Protein AF-A0A2S8RDX9-F1 (afdb_monomer)

Organism: NCBI:txid1677857

Nearest PDB structures (foldseek):
  5e63-assembly1_A  TM=2.017E-01  e=2.808E-01  Sordaria macrospora k-hell
  4z20-assembly1_A  TM=2.220E-01  e=3.134E-01  Sordaria macrospora k-hell
  4lox-assembly1_A  TM=2.277E-01  e=9.411E-01  Sordaria macrospora k-hell
  5e67-assembly1_A  TM=2.243E-01  e=2.032E+00  Sordaria macrospora k-hell
  4yis-assembly1_A  TM=1.848E-01  e=7.603E+00  Cryphonectria parasitica

Mean predicted aligned error: 9.2 Å

Secondary structure (DSSP, 8-state):
----PPPHHHHHHHHHHHHHHIIIIISTTB-TTT--B-SSHHHHHHHHTSS-SS---HHHHHHHTSPP---TTHHHHHHHHH----EEEEEEEGGGTTEEEEEEEEEEEEESS-SSS--S-HHHHHHHHHHT--TTSGGGEEEEEE--HHHHHHHHSS-GGGS-HHHHHHHHHHHHHHHSS----SS--PPPPTTSPPHHHHHHHHHHHHHHHHHHHHHHHS-GGGSHHHHHHHHHHHHHHHHHHHHHHHHHHHSPPPPTTS----TTS-----HHHHH---

Solvent-accessible surface area (backbone atoms only — not comparable to full-atom values): 15992 Å² total; per-residue (Å²): 132,84,79,85,76,80,48,76,65,54,52,54,49,51,52,52,53,56,42,37,44,43,33,47,70,66,47,22,13,37,32,75,36,51,67,50,76,47,85,28,47,66,40,27,43,49,57,32,34,71,75,41,89,75,64,62,42,72,67,48,54,49,38,22,36,45,70,70,72,85,57,95,52,42,58,59,52,39,32,71,73,75,46,81,67,70,52,73,40,76,40,64,28,72,96,55,82,50,41,77,41,82,42,66,34,35,63,44,72,42,60,70,69,63,49,86,84,53,55,37,51,74,49,50,40,23,52,26,41,57,71,64,59,54,75,65,37,60,83,35,43,46,79,26,46,26,68,51,50,67,61,44,22,71,75,70,76,46,53,61,84,76,50,52,73,64,46,54,40,53,50,38,45,48,46,22,72,74,68,50,37,47,52,57,76,72,77,41,78,45,78,62,58,92,92,50,70,40,26,65,56,51,51,52,48,59,44,48,50,56,46,47,53,47,30,56,48,13,70,76,78,46,52,27,54,26,40,73,67,35,42,52,50,52,45,53,52,50,55,50,53,51,48,55,51,42,52,50,54,50,50,65,38,45,76,60,76,80,42,97,82,69,52,82,87,54,72,66,69,62,47,49,74,68,58,60,78,79,64,76,65,128

Radius of gyration: 22.58 Å; Cα contacts (8 Å, |Δi|>4): 371; chains: 1; bounding box: 60×39×63 Å

Sequence (282 aa):
MEEKKYTDADLKQAEREIMKDIMVKEEGSFCPFCGENFGSSDGVKQHLCEKEKEAFTDKDLEKMNTPSERSANYAENYKAEHGTNRFTVNVPLEEFDNNQLEIDIGEEIHHLISVGPYAFTLRINRLGNYFGIYINSTDNLISAPSVDPIAFKKKHGMAFSDLSDKSKYDIAAAAIEKSKIQYHKGNHDFEPEKGIPSYEKKLVQDLAEIEYEILAKSRKEGCLGQTPEGREEAKNLIDNKLKELQEKIKSDITDFEPSPDGKQIVERFLAKEDYKYHTGKG

Structure (mmCIF, N/CA/C/O backbone):
data_AF-A0A2S8RDX9-F1
#
_entry.id   AF-A0A2S8RDX9-F1
#
loop_
_atom_site.group_PDB
_atom_site.id
_atom_site.type_symbol
_atom_site.label_atom_id
_atom_site.label_alt_id
_atom_site.label_comp_id
_atom_site.label_asym_id
_atom_site.label_entity_id
_atom_site.label_seq_id
_atom_site.pdbx_PDB_ins_code
_atom_site.Cartn_x
_atom_site.Cartn_y
_atom_site.Cartn_z
_atom_site.occupancy
_atom_site.B_iso_or_equiv
_atom_site.auth_seq_id
_atom_site.auth_comp_id
_atom_site.auth_asym_id
_atom_site.auth_atom_id
_atom_site.pdbx_PDB_model_num
ATOM 1 N N . MET A 1 1 ? -37.965 -12.235 -15.901 1.00 43.31 1 MET A N 1
ATOM 2 C CA . MET A 1 1 ? -36.506 -12.455 -15.867 1.00 43.31 1 MET A CA 1
ATOM 3 C C . MET A 1 1 ? -36.016 -11.845 -14.575 1.00 43.31 1 MET A C 1
ATOM 5 O O . MET A 1 1 ? -36.200 -10.650 -14.406 1.00 43.31 1 MET A O 1
ATOM 9 N N . GLU A 1 2 ? -35.503 -12.649 -13.650 1.00 49.25 2 GLU A N 1
ATOM 10 C CA . GLU A 1 2 ? -34.779 -12.112 -12.494 1.00 49.25 2 GLU A CA 1
ATOM 11 C C . GLU A 1 2 ? -33.471 -11.497 -13.004 1.00 49.25 2 GLU A C 1
ATOM 13 O O . GLU A 1 2 ? -32.721 -12.151 -13.733 1.00 49.25 2 GLU A O 1
ATOM 18 N N . GLU A 1 3 ? -33.227 -10.224 -12.695 1.00 54.91 3 GLU A N 1
ATOM 19 C CA . GLU A 1 3 ? -31.932 -9.593 -12.948 1.00 54.91 3 GLU A CA 1
ATOM 20 C C . GLU A 1 3 ? -30.866 -10.352 -12.153 1.00 54.91 3 GLU A C 1
ATOM 22 O O . GLU A 1 3 ? -30.943 -10.442 -10.925 1.00 54.91 3 GLU A O 1
ATOM 27 N N . LYS A 1 4 ? -29.865 -10.912 -12.843 1.00 58.94 4 LYS A N 1
ATOM 28 C CA . LYS A 1 4 ? -28.664 -11.419 -12.175 1.00 58.94 4 LYS A CA 1
ATOM 29 C C . LYS A 1 4 ? -28.000 -10.243 -11.459 1.00 58.94 4 LYS A C 1
ATOM 31 O O . LYS A 1 4 ? -27.396 -9.392 -12.106 1.00 58.94 4 LYS A O 1
ATOM 36 N N . LYS A 1 5 ? -28.120 -10.193 -10.133 1.00 73.00 5 LYS A N 1
ATOM 37 C CA . LYS A 1 5 ? -27.322 -9.289 -9.303 1.00 73.00 5 LYS A CA 1
ATOM 38 C C . LYS A 1 5 ? -25.888 -9.811 -9.262 1.00 73.00 5 LYS A C 1
ATOM 40 O O . LYS A 1 5 ? -25.680 -10.965 -8.899 1.00 73.00 5 LYS A O 1
ATOM 45 N N . TYR A 1 6 ? -24.931 -8.969 -9.643 1.00 75.38 6 TYR A N 1
ATOM 46 C CA . TYR A 1 6 ? -23.508 -9.239 -9.445 1.00 75.38 6 TYR A CA 1
ATOM 47 C C . TYR A 1 6 ? -23.199 -9.351 -7.948 1.00 75.38 6 TYR A C 1
ATOM 49 O O . TYR A 1 6 ? -23.751 -8.599 -7.140 1.00 75.38 6 TYR A O 1
ATOM 57 N N . THR A 1 7 ? -22.336 -10.295 -7.586 1.00 81.88 7 THR A N 1
ATOM 58 C CA . THR A 1 7 ? -21.786 -10.449 -6.235 1.00 81.88 7 THR A CA 1
ATOM 59 C C . THR A 1 7 ? -20.506 -9.627 -6.073 1.00 81.88 7 THR A C 1
ATOM 61 O O . THR A 1 7 ? -19.861 -9.263 -7.056 1.00 81.88 7 THR A O 1
ATOM 64 N N . ASP A 1 8 ? -20.074 -9.389 -4.834 1.00 73.88 8 ASP A N 1
ATOM 65 C CA . ASP A 1 8 ? -18.774 -8.754 -4.563 1.00 73.88 8 ASP A CA 1
ATOM 66 C C . ASP A 1 8 ? -17.602 -9.545 -5.165 1.00 73.88 8 ASP A C 1
ATOM 68 O O . ASP A 1 8 ? -16.580 -8.969 -5.533 1.00 73.88 8 ASP A O 1
ATOM 72 N N . ALA A 1 9 ? -17.743 -10.870 -5.276 1.00 75.69 9 ALA A N 1
ATOM 73 C CA . ALA A 1 9 ? -16.755 -11.720 -5.930 1.00 75.69 9 ALA A CA 1
ATOM 74 C C . ALA A 1 9 ? -16.694 -11.451 -7.441 1.00 75.69 9 ALA A C 1
ATOM 76 O O . ALA A 1 9 ? -15.597 -11.326 -7.982 1.00 75.69 9 ALA A O 1
ATOM 77 N N . ASP A 1 10 ? -17.850 -11.288 -8.094 1.00 79.62 10 ASP A N 1
ATOM 78 C CA . ASP A 1 10 ? -17.919 -10.952 -9.521 1.00 79.62 10 ASP A CA 1
ATOM 79 C C . ASP A 1 10 ? -17.290 -9.579 -9.799 1.00 79.62 10 ASP A C 1
ATOM 81 O O . ASP A 1 10 ? -16.526 -9.423 -10.750 1.00 79.62 10 ASP A O 1
ATOM 85 N N . LEU A 1 11 ? -17.559 -8.588 -8.940 1.00 79.38 11 LEU A N 1
ATOM 86 C CA . LEU A 1 11 ? -16.981 -7.245 -9.062 1.00 79.38 11 LEU A CA 1
ATOM 87 C C . LEU A 1 11 ? -15.459 -7.259 -8.882 1.00 79.38 11 LEU A C 1
ATOM 89 O O . LEU A 1 11 ? -14.744 -6.685 -9.701 1.00 79.38 11 LEU A O 1
ATOM 93 N N . LYS A 1 12 ? -14.953 -7.972 -7.866 1.00 75.75 12 LYS A N 1
ATOM 94 C CA . LYS A 1 12 ? -13.506 -8.139 -7.644 1.00 75.75 12 LYS A CA 1
ATOM 95 C C . LYS A 1 12 ? -12.822 -8.842 -8.810 1.00 75.75 12 LYS A C 1
ATOM 97 O O . LYS A 1 12 ? -11.685 -8.516 -9.135 1.00 75.75 12 LYS A O 1
ATOM 102 N N . GLN A 1 13 ? -13.479 -9.824 -9.424 1.00 80.75 13 GLN A N 1
ATOM 103 C CA . GLN A 1 13 ? -12.934 -10.492 -10.599 1.00 80.75 13 GLN A CA 1
ATOM 104 C C . GLN A 1 13 ? -12.876 -9.541 -11.800 1.00 80.75 13 GLN A C 1
ATOM 106 O O . GLN A 1 13 ? -11.826 -9.435 -12.431 1.00 80.75 13 GLN A O 1
ATOM 111 N N . ALA A 1 14 ? -13.961 -8.819 -12.084 1.00 82.25 14 ALA A N 1
ATOM 112 C CA . ALA A 1 14 ? -13.999 -7.855 -13.182 1.00 82.25 14 ALA A CA 1
ATOM 113 C C . ALA A 1 14 ? -12.933 -6.759 -13.020 1.00 82.25 14 ALA A C 1
ATOM 115 O O . ALA A 1 14 ? -12.253 -6.402 -13.978 1.00 82.25 14 ALA A O 1
ATOM 116 N N . GLU A 1 15 ? -12.733 -6.266 -11.799 1.00 79.44 15 GLU A N 1
ATOM 117 C CA . GLU A 1 15 ? -11.694 -5.286 -11.479 1.00 79.44 15 GLU A CA 1
ATOM 118 C C . GLU A 1 15 ? -10.280 -5.815 -11.771 1.00 79.44 15 GLU A C 1
ATOM 120 O O . GLU A 1 15 ? -9.480 -5.136 -12.418 1.00 79.44 15 GLU A O 1
ATOM 125 N N . ARG A 1 16 ? -9.984 -7.063 -11.385 1.00 78.56 16 ARG A N 1
ATOM 126 C CA . ARG A 1 16 ? -8.702 -7.715 -11.710 1.00 78.56 16 ARG A CA 1
ATOM 127 C C . ARG A 1 16 ? -8.482 -7.833 -13.214 1.00 78.56 16 ARG A C 1
ATOM 129 O O . ARG A 1 16 ? -7.377 -7.585 -13.695 1.00 78.56 16 ARG A O 1
ATOM 136 N N . GLU A 1 17 ? -9.516 -8.218 -13.955 1.00 83.75 17 GLU A N 1
ATOM 137 C CA . GLU A 1 17 ? -9.452 -8.369 -15.411 1.00 83.75 17 GLU A CA 1
ATOM 138 C C . GLU A 1 17 ? -9.181 -7.027 -16.100 1.00 83.75 17 GLU A C 1
ATOM 140 O O . GLU A 1 17 ? -8.259 -6.941 -16.913 1.00 83.75 17 GLU A O 1
ATOM 145 N N . ILE A 1 18 ? -9.897 -5.967 -15.706 1.00 84.44 18 ILE A N 1
ATOM 146 C CA . ILE A 1 18 ? -9.686 -4.595 -16.202 1.00 84.44 18 ILE A CA 1
ATOM 147 C C . ILE A 1 18 ? -8.236 -4.155 -15.994 1.00 84.44 18 ILE A C 1
ATOM 149 O O . ILE A 1 18 ? -7.646 -3.478 -16.833 1.00 84.44 18 ILE A O 1
ATOM 153 N N . MET A 1 19 ? -7.627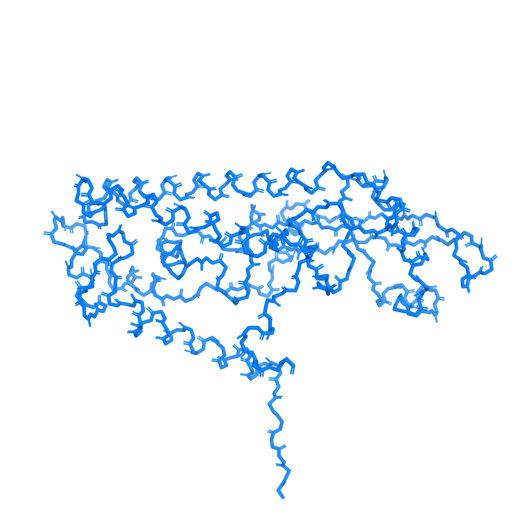 -4.566 -14.893 1.00 82.75 19 MET A N 1
ATOM 154 C CA . MET A 1 19 ? -6.304 -4.083 -14.520 1.00 82.75 19 MET A CA 1
ATOM 155 C C . MET A 1 19 ? -5.166 -4.819 -15.129 1.00 82.75 19 MET A C 1
ATOM 157 O O . MET A 1 19 ? -4.159 -4.212 -15.483 1.00 82.75 19 MET A O 1
ATOM 161 N N . LYS A 1 20 ? -5.342 -6.121 -15.285 1.00 83.94 20 LYS A N 1
ATOM 162 C CA . LYS A 1 20 ? -4.469 -6.884 -16.150 1.00 83.94 20 LYS A CA 1
ATOM 163 C C . LYS A 1 20 ? -4.493 -6.291 -17.559 1.00 83.94 20 LYS A C 1
ATOM 165 O O . LYS A 1 20 ? -3.436 -6.118 -18.159 1.00 83.94 20 LYS A O 1
ATOM 170 N N . ASP A 1 21 ? -5.672 -5.909 -18.043 1.00 87.06 21 ASP A N 1
ATOM 171 C CA . ASP A 1 21 ? -5.817 -5.233 -19.327 1.00 87.06 21 ASP A CA 1
ATOM 172 C C . ASP A 1 21 ? -5.088 -3.883 -19.363 1.00 87.06 21 ASP A C 1
ATOM 174 O O . ASP A 1 21 ? -4.329 -3.656 -20.300 1.00 87.06 21 ASP A O 1
ATOM 178 N N . ILE A 1 22 ? -5.226 -3.024 -18.349 1.00 86.12 22 ILE A N 1
ATOM 179 C CA . ILE A 1 22 ? -4.497 -1.744 -18.268 1.00 86.12 22 ILE A CA 1
ATOM 180 C C . ILE A 1 22 ? -2.976 -1.967 -18.226 1.00 86.12 22 ILE A C 1
ATOM 182 O O . ILE A 1 22 ? -2.244 -1.358 -19.006 1.00 86.12 22 ILE A O 1
ATOM 186 N N . MET A 1 23 ? -2.490 -2.872 -17.370 1.00 86.56 23 MET A N 1
ATOM 187 C CA . MET A 1 23 ? -1.057 -3.165 -17.229 1.00 86.56 23 MET A CA 1
ATOM 188 C C . MET A 1 23 ? -0.427 -3.667 -18.532 1.00 86.56 23 MET A C 1
ATOM 190 O O . MET A 1 23 ? 0.724 -3.348 -18.827 1.00 86.56 23 MET A O 1
ATOM 194 N N . VAL A 1 24 ? -1.165 -4.460 -19.312 1.00 86.25 24 VAL A N 1
ATOM 195 C CA . VAL A 1 24 ? -0.665 -5.058 -20.557 1.00 86.25 24 VAL A CA 1
ATOM 196 C C . VAL A 1 24 ? -0.873 -4.137 -21.760 1.00 86.25 24 VAL A C 1
ATOM 198 O O . VAL A 1 24 ? 0.047 -3.973 -22.559 1.00 86.25 24 VAL A O 1
ATOM 201 N N . LYS A 1 25 ? -2.067 -3.559 -21.922 1.00 84.06 25 LYS A N 1
ATOM 202 C CA . LYS A 1 25 ? -2.454 -2.816 -23.132 1.00 84.06 25 LYS A CA 1
ATOM 203 C C . LYS A 1 25 ? -2.022 -1.357 -23.088 1.00 84.06 25 LYS A C 1
ATOM 205 O O . LYS A 1 25 ? -1.528 -0.861 -24.093 1.00 84.06 25 LYS A O 1
ATOM 210 N N . GLU A 1 26 ? -2.190 -0.699 -21.944 1.00 83.75 26 GLU A N 1
ATOM 211 C CA . GLU A 1 26 ? -1.925 0.738 -21.807 1.00 83.75 26 GLU A CA 1
ATOM 212 C C . GLU A 1 26 ? -0.502 0.982 -21.298 1.00 83.75 26 GLU A C 1
ATOM 214 O O . GLU A 1 26 ? 0.278 1.701 -21.914 1.00 83.75 26 GLU A O 1
ATOM 219 N N . GLU A 1 27 ? -0.118 0.327 -20.203 1.00 87.94 27 GLU A N 1
ATOM 220 C CA . GLU A 1 27 ? 1.208 0.511 -19.602 1.00 87.94 27 GLU A CA 1
ATOM 221 C C . GLU A 1 27 ? 2.281 -0.350 -20.261 1.00 87.94 27 GLU A C 1
ATOM 223 O O . GLU A 1 27 ? 3.461 0.010 -20.283 1.00 87.94 27 GLU A O 1
ATOM 228 N N . GLY A 1 28 ? 1.887 -1.490 -20.827 1.00 89.19 28 GLY A N 1
ATOM 229 C CA . GLY A 1 28 ? 2.805 -2.483 -21.364 1.00 89.19 28 GLY A CA 1
ATOM 230 C C . GLY A 1 28 ? 3.672 -1.965 -22.508 1.00 89.19 28 GLY A C 1
ATOM 231 O O . GLY A 1 28 ? 4.730 -2.541 -22.739 1.00 89.19 28 GLY A O 1
ATOM 232 N N . SER A 1 29 ? 3.276 -0.888 -23.193 1.00 91.88 29 SER A N 1
ATOM 233 C CA . SER A 1 29 ? 4.073 -0.238 -24.239 1.00 91.88 29 SER A CA 1
ATOM 234 C C . SER A 1 29 ? 5.134 0.727 -23.711 1.00 91.88 29 SER A C 1
ATOM 236 O O . SER A 1 29 ? 6.014 1.126 -24.470 1.00 91.88 29 SER A O 1
ATOM 238 N N . PHE A 1 30 ? 5.081 1.109 -22.435 1.00 93.25 30 PHE A N 1
ATOM 239 C CA . PHE A 1 30 ? 6.032 2.035 -21.829 1.00 93.25 30 PHE A CA 1
ATOM 240 C C . PHE A 1 30 ? 7.097 1.280 -21.039 1.00 93.25 30 PHE A C 1
ATOM 242 O O . PHE A 1 30 ? 6.788 0.390 -20.240 1.00 93.25 30 PHE A O 1
ATOM 249 N N . CYS A 1 31 ? 8.362 1.655 -21.221 1.00 93.62 31 CYS A N 1
ATOM 250 C CA . CYS A 1 31 ? 9.444 1.154 -20.384 1.00 93.62 31 CYS A CA 1
ATOM 251 C C . CYS A 1 31 ? 9.332 1.776 -18.984 1.00 93.62 31 CYS A C 1
ATOM 253 O O . CYS A 1 31 ? 9.372 3.003 -18.864 1.00 93.62 31 CYS A O 1
ATOM 255 N N . PRO A 1 32 ? 9.233 0.981 -17.906 1.00 92.00 32 PRO A N 1
ATOM 256 C CA . PRO A 1 32 ? 9.059 1.539 -16.570 1.00 92.00 32 PRO A CA 1
ATOM 257 C C . PRO A 1 32 ? 10.336 2.169 -15.996 1.00 92.00 32 PRO A C 1
ATOM 259 O O . PRO A 1 32 ? 10.272 2.850 -14.982 1.00 92.00 32 PRO A O 1
ATOM 262 N N . PHE A 1 33 ? 11.491 1.982 -16.639 1.00 94.56 33 PHE A N 1
ATOM 263 C CA . PHE A 1 33 ? 12.758 2.571 -16.202 1.00 94.56 33 PHE A CA 1
ATOM 264 C C . PHE A 1 33 ? 13.000 3.960 -16.797 1.00 94.56 33 PHE A C 1
ATOM 266 O O . PHE A 1 33 ? 13.429 4.865 -16.085 1.00 94.56 33 PHE A O 1
ATOM 273 N N . CYS A 1 34 ? 12.753 4.141 -18.098 1.00 93.81 34 CYS A N 1
ATOM 274 C CA . CYS A 1 34 ? 13.019 5.402 -18.803 1.00 93.81 34 CYS A CA 1
ATOM 275 C C . CYS A 1 34 ? 11.754 6.166 -19.220 1.00 93.81 34 CYS A C 1
ATOM 277 O O . CYS A 1 34 ? 11.838 7.345 -19.564 1.00 93.81 34 CYS A O 1
ATOM 279 N N . GLY A 1 35 ? 10.582 5.528 -19.164 1.00 92.38 35 GLY A N 1
ATOM 280 C CA . GLY A 1 35 ? 9.293 6.119 -19.524 1.00 92.38 35 GLY A CA 1
ATOM 281 C C . GLY A 1 35 ? 9.041 6.238 -21.028 1.00 92.38 35 GLY A C 1
ATOM 282 O O . GLY A 1 35 ? 8.001 6.767 -21.416 1.00 92.38 35 GLY A O 1
ATOM 283 N N . GLU A 1 36 ? 9.961 5.774 -21.877 1.00 93.88 36 GLU A N 1
ATOM 284 C CA . GLU A 1 36 ? 9.794 5.803 -23.332 1.00 93.88 36 GLU A CA 1
ATOM 285 C C . GLU A 1 36 ? 8.743 4.793 -23.807 1.00 93.88 36 GLU A C 1
ATOM 287 O O . GLU A 1 36 ? 8.562 3.729 -23.210 1.00 93.88 36 GLU A O 1
ATOM 292 N N . ASN A 1 37 ? 8.051 5.142 -24.893 1.00 94.56 37 ASN A N 1
ATOM 293 C CA . ASN A 1 37 ? 7.030 4.310 -25.519 1.00 94.56 37 ASN A CA 1
ATOM 294 C C . ASN A 1 37 ? 7.633 3.493 -26.671 1.00 94.56 37 ASN A C 1
ATOM 296 O O . ASN A 1 37 ? 8.111 4.061 -27.652 1.00 94.56 37 ASN A O 1
ATOM 300 N N . PHE A 1 38 ? 7.532 2.171 -26.576 1.00 93.81 38 PHE A N 1
ATOM 301 C CA . PHE A 1 38 ? 7.997 1.204 -27.572 1.00 93.81 38 PHE A CA 1
ATOM 302 C C . PHE A 1 38 ? 6.843 0.539 -28.341 1.00 93.81 38 PHE A C 1
ATOM 304 O O . PHE A 1 38 ? 7.040 -0.442 -29.058 1.00 93.81 38 PHE A O 1
ATOM 311 N N . GLY A 1 39 ? 5.617 1.044 -28.181 1.00 92.31 39 GLY A N 1
ATOM 312 C CA . GLY A 1 39 ? 4.417 0.631 -28.913 1.00 92.31 39 GLY A CA 1
ATOM 313 C C . GLY A 1 39 ? 3.834 -0.727 -28.515 1.00 92.31 39 GLY A C 1
ATOM 314 O O . GLY A 1 39 ? 2.708 -1.031 -28.895 1.00 92.31 39 GLY A O 1
ATOM 315 N N . SER A 1 40 ? 4.566 -1.550 -27.758 1.00 92.69 40 SER A N 1
ATOM 316 C CA . SER A 1 40 ? 4.115 -2.862 -27.280 1.00 92.69 40 SER A CA 1
ATOM 317 C C . SER A 1 40 ? 4.997 -3.391 -26.146 1.00 92.69 40 SER A C 1
ATOM 319 O O . SER A 1 40 ? 6.133 -2.945 -25.975 1.00 92.69 40 SER A O 1
ATOM 321 N N . SER A 1 41 ? 4.507 -4.399 -25.418 1.00 91.94 41 SER A N 1
ATOM 322 C CA . SER A 1 41 ? 5.303 -5.129 -24.420 1.00 91.94 41 SER A CA 1
ATOM 323 C C . SER A 1 41 ? 6.516 -5.840 -25.016 1.00 91.94 41 SER A C 1
ATOM 325 O O . SER A 1 41 ? 7.572 -5.858 -24.388 1.00 91.94 41 SER A O 1
ATOM 327 N N . ASP A 1 42 ? 6.409 -6.346 -26.247 1.00 91.44 42 ASP A N 1
ATOM 328 C CA . ASP A 1 42 ? 7.546 -6.933 -26.962 1.00 91.44 42 ASP A CA 1
ATOM 329 C C . ASP A 1 42 ? 8.604 -5.880 -27.304 1.00 91.44 42 ASP A C 1
ATOM 331 O O . ASP A 1 42 ? 9.797 -6.143 -27.167 1.00 91.44 42 ASP A O 1
ATOM 335 N N . GLY A 1 43 ? 8.182 -4.671 -27.686 1.00 93.31 43 GLY A N 1
ATOM 336 C CA . GLY A 1 43 ? 9.084 -3.539 -27.895 1.00 93.31 43 GLY A CA 1
ATOM 337 C C . GLY A 1 43 ? 9.833 -3.157 -26.616 1.00 93.31 43 GLY A C 1
ATOM 338 O O . GLY A 1 43 ? 11.050 -2.984 -26.642 1.00 93.31 43 GLY A O 1
ATOM 339 N N . VAL A 1 44 ? 9.136 -3.115 -25.473 1.00 93.69 44 VAL A N 1
ATOM 340 C CA . VAL A 1 44 ? 9.768 -2.887 -24.161 1.00 93.69 44 VAL A CA 1
ATOM 341 C C . VAL A 1 44 ? 10.754 -4.008 -23.821 1.00 93.69 44 VAL A C 1
ATOM 343 O O . VAL A 1 44 ? 11.872 -3.731 -23.395 1.00 93.69 44 VAL A O 1
ATOM 346 N N . LYS A 1 45 ? 10.388 -5.275 -24.039 1.00 92.38 45 LYS A N 1
ATOM 347 C CA . LYS A 1 45 ? 11.288 -6.417 -23.819 1.00 92.38 45 LYS A CA 1
ATOM 348 C C . LYS A 1 45 ? 12.547 -6.321 -24.677 1.00 92.38 45 LYS A C 1
ATOM 350 O O . LYS A 1 45 ? 13.642 -6.535 -24.165 1.00 92.38 45 LYS A O 1
ATOM 355 N N . GLN A 1 46 ? 12.400 -6.015 -25.967 1.00 91.69 46 GLN A N 1
ATOM 356 C CA . GLN A 1 46 ? 13.534 -5.828 -26.874 1.00 91.69 46 GLN A CA 1
ATOM 357 C C . GLN A 1 46 ? 14.451 -4.728 -26.352 1.00 91.69 46 GLN A C 1
ATOM 359 O O . GLN A 1 46 ? 15.638 -4.985 -26.174 1.00 91.69 46 GLN A O 1
ATOM 364 N N . HIS A 1 47 ? 13.881 -3.574 -25.999 1.00 93.06 47 HIS A N 1
ATOM 365 C CA . HIS A 1 47 ? 14.612 -2.449 -25.430 1.00 93.06 47 HIS A CA 1
ATOM 366 C C . HIS A 1 47 ? 15.423 -2.825 -24.181 1.00 93.06 47 HIS A C 1
ATOM 368 O O . HIS A 1 47 ? 16.604 -2.485 -24.076 1.00 93.06 47 HIS A O 1
ATOM 374 N N . LEU A 1 48 ? 14.822 -3.567 -23.246 1.00 91.75 48 LEU A N 1
ATOM 375 C CA . LEU A 1 48 ? 15.482 -4.007 -22.011 1.00 91.75 48 LEU A CA 1
ATOM 376 C C . LEU A 1 48 ? 16.578 -5.063 -22.247 1.00 91.75 48 LEU A C 1
ATOM 378 O O . LEU A 1 48 ? 17.435 -5.241 -21.383 1.00 91.75 48 LEU A O 1
ATOM 382 N N . CYS A 1 49 ? 16.582 -5.729 -23.404 1.00 88.44 49 CYS A N 1
ATOM 383 C CA . CYS A 1 49 ? 17.594 -6.706 -23.824 1.00 88.44 49 CYS A CA 1
ATOM 384 C C . CYS A 1 49 ? 18.697 -6.121 -24.728 1.00 88.44 49 CYS A C 1
ATOM 386 O O . CYS A 1 49 ? 19.607 -6.852 -25.109 1.00 88.44 49 CYS A O 1
ATOM 388 N N . GLU A 1 50 ? 18.634 -4.842 -25.112 1.00 77.19 50 GLU A N 1
ATOM 389 C CA . GLU A 1 50 ? 19.515 -4.270 -26.148 1.00 77.19 50 GLU A CA 1
ATOM 390 C C . GLU A 1 50 ? 21.010 -4.298 -25.801 1.00 77.19 50 GLU A C 1
ATOM 392 O O . GLU A 1 50 ? 21.839 -4.395 -26.707 1.00 77.19 50 GLU A O 1
ATOM 397 N N . LYS A 1 51 ? 21.369 -4.169 -24.517 1.00 76.19 51 LYS A N 1
ATOM 398 C CA . LYS A 1 51 ? 22.761 -3.929 -24.104 1.00 76.19 51 LYS A CA 1
ATOM 399 C C . LYS A 1 51 ? 23.483 -5.132 -23.508 1.00 76.19 51 LYS A C 1
ATOM 401 O O . LYS A 1 51 ? 24.706 -5.137 -23.550 1.00 76.19 51 LYS A O 1
ATOM 406 N N . GLU A 1 52 ? 22.781 -6.148 -23.005 1.00 66.06 52 GLU A N 1
ATOM 407 C CA . GLU A 1 52 ? 23.416 -7.267 -22.296 1.00 66.06 52 GLU A CA 1
ATOM 408 C C . GLU A 1 52 ? 22.786 -8.633 -22.594 1.00 66.06 52 GLU A C 1
ATOM 410 O O . GLU A 1 52 ? 21.612 -8.750 -22.941 1.00 66.06 52 GLU A O 1
ATOM 415 N N . LYS A 1 53 ? 23.595 -9.692 -22.438 1.00 55.91 53 LYS A N 1
ATOM 416 C CA . LYS A 1 53 ? 23.195 -11.094 -22.688 1.00 55.91 53 LYS A CA 1
ATOM 417 C C . LYS A 1 53 ? 22.364 -11.723 -21.565 1.00 55.91 53 LYS A C 1
ATOM 419 O O . LYS A 1 53 ? 21.801 -12.798 -21.782 1.00 55.91 53 LYS A O 1
ATOM 424 N N . GLU A 1 54 ? 22.283 -11.102 -20.386 1.00 60.34 54 GLU A N 1
ATOM 425 C CA . GLU A 1 54 ? 21.310 -11.504 -19.366 1.00 60.34 54 GLU A CA 1
ATOM 426 C C . GLU A 1 54 ? 19.910 -11.080 -19.812 1.00 60.34 54 GLU A C 1
ATOM 428 O O . GLU A 1 54 ? 19.463 -9.944 -19.620 1.00 60.34 54 GLU A O 1
ATOM 433 N N . ALA A 1 55 ? 19.244 -12.025 -20.474 1.00 65.56 55 ALA A N 1
ATOM 434 C CA . ALA A 1 55 ? 17.963 -11.812 -21.113 1.00 65.56 55 ALA A CA 1
ATOM 435 C C . ALA A 1 55 ? 16.913 -11.401 -20.079 1.00 65.56 55 ALA A C 1
ATOM 437 O O . ALA A 1 55 ? 16.569 -12.178 -19.191 1.00 65.56 55 ALA A O 1
ATOM 438 N N . PHE A 1 56 ? 16.358 -10.202 -20.246 1.00 83.50 56 PHE A N 1
ATOM 439 C CA . PHE A 1 56 ? 15.037 -9.905 -19.716 1.00 83.50 56 PHE A CA 1
ATOM 440 C C . PHE A 1 56 ? 14.061 -10.900 -20.362 1.00 83.50 56 PHE A C 1
ATOM 442 O O . PHE A 1 56 ? 13.890 -10.931 -21.587 1.00 83.50 56 PHE A O 1
ATOM 449 N N . THR A 1 57 ? 13.504 -11.802 -19.559 1.00 88.31 57 THR A N 1
ATOM 450 C CA . THR A 1 57 ? 12.744 -12.950 -20.067 1.00 88.31 57 THR A CA 1
ATOM 451 C C . THR A 1 57 ? 11.263 -12.625 -20.235 1.00 88.31 57 THR A C 1
ATOM 453 O O . THR A 1 57 ? 10.753 -11.648 -19.690 1.00 88.31 57 THR A O 1
ATOM 456 N N . ASP A 1 58 ? 10.527 -13.489 -20.940 1.00 90.00 58 ASP A N 1
ATOM 457 C CA . ASP A 1 58 ? 9.057 -13.413 -20.967 1.00 90.00 58 ASP A CA 1
ATOM 458 C C . ASP A 1 58 ? 8.453 -13.524 -19.565 1.00 90.00 58 ASP A C 1
ATOM 460 O O . ASP A 1 58 ? 7.460 -12.873 -19.265 1.00 90.00 58 ASP A O 1
ATOM 464 N N . LYS A 1 59 ? 9.100 -14.286 -18.677 1.00 91.38 59 LYS A N 1
ATOM 465 C CA . LYS A 1 59 ? 8.691 -14.402 -17.277 1.00 91.38 59 LYS A CA 1
ATOM 466 C C . LYS A 1 59 ? 8.880 -13.088 -16.518 1.00 91.38 59 LYS A C 1
ATOM 468 O O . LYS A 1 59 ? 8.073 -12.768 -15.651 1.00 91.38 59 LYS A O 1
ATOM 473 N N . ASP A 1 60 ? 9.931 -12.334 -16.821 1.00 91.38 60 ASP A N 1
ATOM 474 C CA . ASP A 1 60 ? 10.165 -11.024 -16.208 1.00 91.38 60 ASP A CA 1
ATOM 475 C C . ASP A 1 60 ? 9.152 -9.993 -16.709 1.00 91.38 60 ASP A C 1
ATOM 477 O O . ASP A 1 60 ? 8.597 -9.242 -15.908 1.00 91.38 60 ASP A O 1
ATOM 481 N N . LEU A 1 61 ? 8.837 -10.026 -18.008 1.00 91.12 61 LEU A N 1
ATOM 482 C CA . LEU A 1 61 ? 7.780 -9.215 -18.613 1.00 91.12 61 LEU A CA 1
ATOM 483 C C . LEU A 1 61 ? 6.401 -9.534 -18.019 1.00 91.12 61 LEU A C 1
ATOM 485 O O . LEU A 1 61 ? 5.642 -8.623 -17.692 1.00 91.12 61 LEU A O 1
ATOM 489 N N . GLU A 1 62 ? 6.086 -10.820 -17.855 1.00 91.25 62 GLU A N 1
ATOM 490 C CA . GLU A 1 62 ? 4.833 -11.285 -17.259 1.00 91.25 62 GLU A CA 1
ATOM 491 C C . GLU A 1 62 ? 4.710 -10.836 -15.801 1.00 91.25 62 GLU A C 1
ATOM 493 O O . GLU A 1 62 ? 3.689 -10.255 -15.434 1.00 91.25 62 GLU A O 1
ATOM 498 N N . LYS A 1 63 ? 5.754 -11.036 -14.983 1.00 89.62 63 LYS A N 1
ATOM 499 C CA . LYS A 1 63 ? 5.787 -10.538 -13.597 1.00 89.62 63 LYS A CA 1
ATOM 500 C C . LYS A 1 63 ? 5.538 -9.040 -13.553 1.00 89.62 63 LYS A C 1
ATOM 502 O O . LYS A 1 63 ? 4.667 -8.589 -12.821 1.00 89.62 63 LYS A O 1
ATOM 507 N N . MET A 1 64 ? 6.284 -8.288 -14.357 1.00 89.19 64 MET A N 1
ATOM 508 C CA . MET A 1 64 ? 6.195 -6.838 -14.417 1.00 89.19 64 MET A CA 1
ATOM 509 C C . MET A 1 64 ? 4.763 -6.388 -14.731 1.00 89.19 64 MET A C 1
ATOM 511 O O . MET A 1 64 ? 4.237 -5.535 -14.032 1.00 89.19 64 MET A O 1
ATOM 515 N N . ASN A 1 65 ? 4.096 -6.999 -15.711 1.00 88.62 65 ASN A N 1
ATOM 516 C CA . ASN A 1 65 ? 2.753 -6.600 -16.147 1.00 88.62 65 ASN A CA 1
ATOM 517 C C . ASN A 1 65 ? 1.600 -7.297 -15.389 1.00 88.62 65 ASN A C 1
ATOM 519 O O . ASN A 1 65 ? 0.442 -7.171 -15.790 1.00 88.62 65 ASN A O 1
ATOM 523 N N . THR A 1 66 ? 1.880 -8.044 -14.319 1.00 85.81 66 THR A N 1
ATOM 524 C CA . THR A 1 66 ? 0.841 -8.674 -13.491 1.00 85.81 66 THR A CA 1
ATOM 525 C C . THR A 1 66 ? 0.444 -7.731 -12.357 1.00 85.81 66 THR A C 1
ATOM 527 O O . THR A 1 66 ? 1.315 -7.370 -11.577 1.00 85.81 66 THR A O 1
ATOM 530 N N . PRO A 1 67 ? -0.834 -7.343 -12.201 1.00 79.50 67 PRO A N 1
ATOM 531 C CA . PRO A 1 67 ? -1.256 -6.527 -11.065 1.00 79.50 67 PRO A CA 1
ATOM 532 C C . PRO A 1 67 ? -0.931 -7.203 -9.726 1.00 79.50 67 PRO A C 1
ATOM 534 O O . PRO A 1 67 ? -1.177 -8.399 -9.555 1.00 79.50 67 PRO A O 1
ATOM 537 N N . SER A 1 68 ? -0.407 -6.446 -8.760 1.00 78.00 68 SER A N 1
ATOM 538 C CA . SER A 1 68 ? -0.201 -6.971 -7.406 1.00 78.00 68 SER A CA 1
ATOM 539 C C . SER A 1 68 ? -1.546 -7.251 -6.726 1.00 78.00 68 SER A C 1
ATOM 541 O O . SER A 1 68 ? -2.440 -6.410 -6.749 1.00 78.00 68 SER A O 1
ATOM 543 N N . GLU A 1 69 ? -1.689 -8.407 -6.070 1.00 76.38 69 GLU A N 1
ATOM 544 C CA . GLU A 1 69 ? -2.937 -8.786 -5.397 1.00 76.38 69 GLU A CA 1
ATOM 545 C C . GLU A 1 69 ? -2.798 -8.856 -3.874 1.00 76.38 69 GLU A C 1
ATOM 547 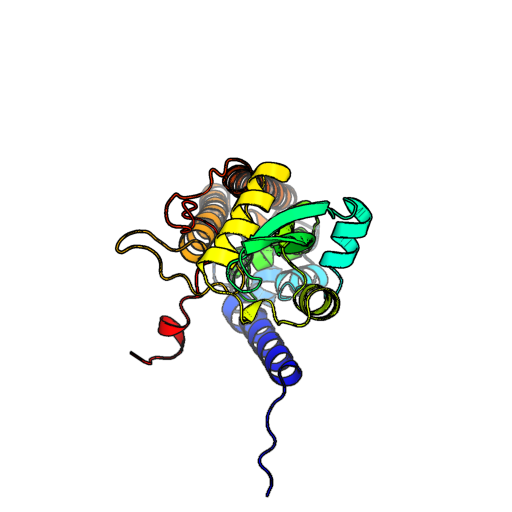O O . GLU A 1 69 ? -1.838 -9.419 -3.333 1.00 76.38 69 GLU A O 1
ATOM 552 N N . ARG A 1 70 ? -3.802 -8.324 -3.164 1.00 76.19 70 ARG A N 1
ATOM 553 C CA . ARG A 1 70 ? -3.936 -8.537 -1.722 1.00 76.19 70 ARG A CA 1
ATOM 554 C C . ARG A 1 70 ? -4.211 -10.018 -1.468 1.00 76.19 70 ARG A C 1
ATOM 556 O O . ARG A 1 70 ? -5.202 -10.560 -1.958 1.00 76.19 70 ARG A O 1
ATOM 563 N N . SER A 1 71 ? -3.350 -10.668 -0.692 1.00 78.69 71 SER A N 1
ATOM 564 C CA . SER A 1 71 ? -3.577 -12.051 -0.263 1.00 78.69 71 SER A CA 1
ATOM 565 C C . SER A 1 71 ? -4.800 -12.112 0.651 1.00 78.69 71 SER A C 1
ATOM 567 O O . SER A 1 71 ? -5.008 -11.194 1.431 1.00 78.69 71 SER A O 1
ATOM 569 N N . ALA A 1 72 ? -5.590 -13.187 0.617 1.00 80.62 72 ALA A N 1
ATOM 570 C CA . ALA A 1 72 ? -6.645 -13.397 1.617 1.00 80.62 72 ALA A CA 1
ATOM 571 C C . ALA A 1 72 ? -6.069 -13.665 3.024 1.00 80.62 72 ALA A C 1
ATOM 573 O O . ALA A 1 72 ? -6.715 -13.366 4.023 1.00 80.62 72 ALA A O 1
ATOM 574 N N . ASN A 1 73 ? -4.823 -14.149 3.095 1.00 86.31 73 ASN A N 1
ATOM 575 C CA . ASN A 1 73 ? -4.187 -14.617 4.329 1.00 86.31 73 ASN A CA 1
ATOM 576 C C . ASN A 1 73 ? -3.136 -13.633 4.868 1.00 86.31 73 ASN A C 1
ATOM 578 O O . ASN A 1 73 ? -2.371 -13.984 5.759 1.00 86.31 73 ASN A O 1
ATOM 582 N N . TYR A 1 74 ? -3.050 -12.405 4.336 1.00 85.25 74 TYR A N 1
ATOM 583 C CA . TYR A 1 74 ? -2.047 -11.417 4.774 1.00 85.25 74 TYR A CA 1
ATOM 584 C C . TYR A 1 74 ? -2.095 -11.180 6.295 1.00 85.25 74 TYR A C 1
ATOM 586 O O . TYR A 1 74 ? -1.055 -11.144 6.944 1.00 85.25 74 TYR A O 1
ATOM 594 N N . ALA A 1 75 ? -3.300 -11.088 6.870 1.00 85.25 75 ALA A N 1
ATOM 595 C CA . ALA A 1 75 ? -3.491 -10.869 8.299 1.00 85.25 75 ALA A CA 1
ATOM 596 C C . ALA A 1 75 ? -3.079 -12.091 9.133 1.00 85.25 75 ALA A C 1
ATOM 598 O O . ALA A 1 75 ? -2.522 -11.931 10.215 1.00 85.25 75 ALA A O 1
ATOM 599 N N . GLU A 1 76 ? -3.335 -13.307 8.643 1.00 88.94 76 GLU A N 1
ATOM 600 C CA . GLU A 1 76 ? -2.903 -14.545 9.304 1.00 88.94 76 GLU A CA 1
ATOM 601 C C . GLU A 1 76 ? -1.380 -14.670 9.287 1.00 88.94 76 GLU A C 1
ATOM 603 O O . GLU A 1 76 ? -0.778 -14.950 10.320 1.00 88.94 76 GLU A O 1
ATOM 608 N N . ASN A 1 77 ? -0.756 -14.392 8.139 1.00 89.69 77 ASN A N 1
ATOM 609 C CA . ASN A 1 77 ? 0.696 -14.410 7.984 1.00 89.69 77 ASN A CA 1
ATOM 610 C C . ASN A 1 77 ? 1.365 -13.383 8.903 1.00 89.69 77 ASN A C 1
ATOM 612 O O . ASN A 1 77 ? 2.301 -13.725 9.619 1.00 89.69 77 ASN A O 1
ATOM 616 N N . TYR A 1 78 ? 0.840 -12.154 8.945 1.00 89.62 78 TYR A N 1
ATOM 617 C CA . TYR A 1 78 ? 1.323 -11.116 9.854 1.00 89.62 78 TYR A CA 1
ATOM 618 C C . TYR A 1 78 ? 1.255 -11.566 11.316 1.00 89.62 78 TYR A C 1
ATOM 620 O O . TYR A 1 78 ? 2.230 -11.442 12.053 1.00 89.62 78 TYR A O 1
ATOM 628 N N . LYS A 1 79 ? 0.125 -12.150 11.731 1.00 90.38 79 LYS A N 1
ATOM 629 C CA . LYS A 1 79 ? -0.067 -12.651 13.101 1.00 90.38 79 LYS A CA 1
ATOM 630 C C . LYS A 1 79 ? 0.827 -13.841 13.433 1.00 90.38 79 LYS A C 1
ATOM 632 O O . LYS A 1 79 ? 1.235 -13.994 14.581 1.00 90.38 79 LYS A O 1
ATOM 637 N N . ALA A 1 80 ? 1.131 -14.692 12.457 1.00 91.50 80 ALA A N 1
ATOM 638 C CA . ALA A 1 80 ? 2.059 -15.802 12.642 1.00 91.50 80 ALA A CA 1
ATOM 639 C C . ALA A 1 80 ? 3.499 -15.314 12.879 1.00 91.50 80 ALA A C 1
ATOM 641 O O . ALA A 1 80 ? 4.230 -15.937 13.645 1.00 91.50 80 ALA A O 1
ATOM 642 N N . GLU A 1 81 ? 3.887 -14.203 12.251 1.00 92.25 81 GLU A N 1
ATOM 643 C CA . GLU A 1 81 ? 5.228 -13.621 12.358 1.00 92.25 81 GLU A CA 1
ATOM 644 C C . GLU A 1 81 ? 5.396 -12.723 13.593 1.00 92.25 81 GLU A C 1
ATOM 646 O O . GLU A 1 81 ? 6.375 -12.855 14.326 1.00 92.25 81 GLU A O 1
ATOM 651 N N . HIS A 1 82 ? 4.427 -11.844 13.860 1.00 87.44 82 HIS A N 1
ATOM 652 C CA . HIS A 1 82 ? 4.511 -10.827 14.917 1.00 87.44 82 HIS A CA 1
ATOM 653 C C . HIS A 1 82 ? 3.719 -11.165 16.186 1.00 87.44 82 HIS A C 1
ATOM 655 O O . HIS A 1 82 ? 3.811 -10.450 17.184 1.00 87.44 82 HIS A O 1
ATOM 661 N N . GLY A 1 83 ? 2.954 -12.257 16.178 1.00 87.75 83 GLY A N 1
ATOM 662 C CA . GLY A 1 83 ? 2.031 -12.605 17.253 1.00 87.75 83 GLY A CA 1
ATOM 663 C C . GLY A 1 83 ? 0.693 -11.873 17.141 1.00 87.75 83 GLY A C 1
ATOM 664 O O . GLY A 1 83 ? 0.371 -11.249 16.134 1.00 87.75 83 GLY A O 1
ATOM 665 N N . THR A 1 84 ? -0.129 -11.995 18.182 1.00 84.62 84 THR A N 1
ATOM 666 C CA . THR A 1 84 ? -1.455 -11.368 18.241 1.00 84.62 84 THR A CA 1
ATOM 667 C C . THR A 1 84 ? -1.534 -10.428 19.428 1.00 84.62 84 THR A C 1
ATOM 669 O O . THR A 1 84 ? -1.340 -10.860 20.567 1.00 84.62 84 THR A O 1
ATOM 672 N N . ASN A 1 85 ? -1.900 -9.171 19.183 1.00 80.50 85 ASN A N 1
ATOM 673 C CA . ASN A 1 85 ? -2.159 -8.213 20.249 1.00 80.50 85 ASN A CA 1
ATOM 674 C C . ASN A 1 85 ? -3.625 -8.288 20.686 1.00 80.50 85 ASN A C 1
ATOM 676 O O . ASN A 1 85 ? -4.545 -8.017 19.914 1.00 80.50 85 ASN A O 1
ATOM 680 N N . ARG A 1 86 ? -3.847 -8.687 21.942 1.00 88.88 86 ARG A N 1
ATOM 681 C CA . ARG A 1 86 ? -5.163 -8.696 22.592 1.00 88.88 86 ARG A CA 1
ATOM 682 C C . ARG A 1 86 ? -5.042 -8.213 24.022 1.00 88.88 86 ARG A C 1
ATOM 684 O O . ARG A 1 86 ? -4.176 -8.673 24.764 1.00 88.88 86 ARG A O 1
ATOM 691 N N . PHE A 1 87 ? -5.934 -7.324 24.422 1.00 92.75 87 PHE A N 1
ATOM 692 C CA . PHE A 1 87 ? -6.006 -6.822 25.788 1.00 92.75 87 PHE A CA 1
ATOM 693 C C . PHE A 1 87 ? -7.415 -6.330 26.098 1.00 92.75 87 PHE A C 1
ATOM 695 O O . PHE A 1 87 ? -8.226 -6.146 25.203 1.00 92.75 87 PHE A O 1
ATOM 702 N N . THR A 1 88 ? -7.713 -6.095 27.372 1.00 95.00 88 THR A N 1
ATOM 703 C CA . THR A 1 88 ? -8.993 -5.513 27.790 1.00 95.00 88 THR A CA 1
ATOM 704 C C . THR A 1 88 ? -8.834 -4.064 28.229 1.00 95.00 88 THR A C 1
ATOM 706 O O . THR A 1 88 ? -7.771 -3.673 28.726 1.00 95.00 88 THR A O 1
ATOM 709 N N . VAL A 1 89 ? -9.882 -3.264 28.073 1.00 93.56 89 VAL A N 1
ATOM 710 C CA . VAL A 1 89 ? -10.003 -1.923 28.666 1.00 93.56 89 VAL A CA 1
ATOM 711 C C . VAL A 1 89 ? -11.300 -1.840 29.458 1.00 93.56 89 VAL A C 1
ATOM 713 O O . VAL A 1 89 ? -12.282 -2.478 29.095 1.00 93.56 89 VAL A O 1
ATOM 716 N N . ASN A 1 90 ? -11.299 -1.079 30.549 1.00 95.94 90 ASN A N 1
ATOM 717 C CA . ASN A 1 90 ? -12.491 -0.868 31.367 1.00 95.94 90 ASN A CA 1
ATOM 718 C C . ASN A 1 90 ? -12.988 0.554 31.145 1.00 95.94 90 ASN A C 1
ATOM 720 O O . ASN A 1 90 ? -12.236 1.504 31.370 1.00 95.94 90 ASN A O 1
ATOM 724 N N . VAL A 1 91 ? -14.221 0.685 30.662 1.00 93.25 91 VAL A N 1
ATOM 725 C CA . VAL A 1 91 ? -14.787 1.972 30.246 1.00 93.25 91 VAL A CA 1
ATOM 726 C C . VAL A 1 91 ? -16.214 2.090 30.780 1.00 93.25 91 VAL A C 1
ATOM 728 O O . VAL A 1 91 ? -16.988 1.139 30.641 1.00 93.25 91 VAL A O 1
ATOM 731 N N . PRO A 1 92 ? -16.585 3.219 31.409 1.00 93.75 92 PRO A N 1
ATOM 732 C CA . PRO A 1 92 ? -17.967 3.478 31.779 1.00 93.75 92 PRO A CA 1
ATOM 733 C C . PRO A 1 92 ? -18.744 3.926 30.537 1.00 93.75 92 PRO A C 1
ATOM 735 O O . PRO A 1 92 ? -18.411 4.954 29.955 1.00 93.75 92 PRO A O 1
ATOM 738 N N . LEU A 1 93 ? -19.765 3.169 30.129 1.00 91.50 93 LEU A N 1
ATOM 739 C CA . LEU A 1 93 ? -20.548 3.475 28.923 1.00 91.50 93 LEU A CA 1
ATOM 740 C C . LEU A 1 93 ? -21.955 3.959 29.277 1.00 91.50 93 LEU A C 1
ATOM 742 O O . LEU A 1 93 ? -22.625 3.368 30.129 1.00 91.50 93 LEU A O 1
ATOM 746 N N . GLU A 1 94 ? -22.420 5.015 28.610 1.00 90.81 94 GLU A N 1
ATOM 747 C CA . GLU A 1 94 ? -23.713 5.644 28.913 1.00 90.81 94 GLU A CA 1
ATOM 748 C C . GLU A 1 94 ? -24.904 4.718 28.627 1.00 90.81 94 GLU A C 1
ATOM 750 O O . GLU A 1 94 ? -25.879 4.716 29.376 1.00 90.81 94 GLU A O 1
ATOM 755 N N . GLU A 1 95 ? -24.786 3.852 27.619 1.00 93.31 95 GLU A N 1
ATOM 756 C CA . GLU A 1 95 ? -25.788 2.848 27.239 1.00 93.31 95 GLU A CA 1
ATOM 757 C C . GLU A 1 95 ? -25.971 1.749 28.292 1.00 93.31 95 GLU A C 1
ATOM 759 O O . GLU A 1 95 ? -26.923 0.972 28.227 1.00 93.31 95 GLU A O 1
ATOM 764 N N . PHE A 1 96 ? -25.055 1.682 29.257 1.00 92.44 96 PHE A N 1
ATOM 765 C CA . PHE A 1 96 ? -25.045 0.707 30.337 1.00 92.44 96 PHE A CA 1
ATOM 766 C C . PHE A 1 96 ? -25.107 1.397 31.700 1.00 92.44 96 PHE A C 1
ATOM 768 O O . PHE A 1 96 ? -24.468 0.945 32.648 1.00 92.44 96 PHE A O 1
ATOM 775 N N . ASP A 1 97 ? -25.847 2.504 31.802 1.00 91.62 97 ASP A N 1
ATOM 776 C CA . ASP A 1 97 ? -26.019 3.291 33.031 1.00 91.62 97 ASP A CA 1
ATOM 777 C C . ASP A 1 97 ? -24.686 3.785 33.630 1.00 91.62 97 ASP A C 1
ATOM 779 O O . ASP A 1 97 ? -24.548 3.937 34.845 1.00 91.62 97 ASP A O 1
ATOM 783 N N . ASN A 1 98 ? -23.684 4.040 32.778 1.00 90.12 98 ASN A N 1
ATOM 784 C CA . ASN A 1 98 ? -22.303 4.367 33.159 1.00 90.12 98 ASN A CA 1
ATOM 785 C C . ASN A 1 98 ? -21.600 3.276 33.988 1.00 90.12 98 ASN A C 1
ATOM 787 O O . ASN A 1 98 ? -20.622 3.554 34.690 1.00 90.12 98 ASN A O 1
ATOM 791 N N . ASN A 1 99 ? -22.060 2.025 33.903 1.00 91.62 99 ASN A N 1
ATOM 792 C CA . ASN A 1 99 ? -21.353 0.895 34.492 1.00 91.62 99 ASN A CA 1
ATOM 793 C C . ASN A 1 99 ? -20.014 0.669 33.784 1.00 91.62 99 ASN A C 1
ATOM 795 O O . ASN A 1 99 ? -19.910 0.771 32.562 1.00 91.62 99 ASN A O 1
ATOM 799 N N . GLN A 1 100 ? -18.998 0.310 34.569 1.00 93.31 100 GLN A N 1
ATOM 800 C CA . GLN A 1 100 ? -17.695 -0.104 34.055 1.00 93.31 100 GLN A CA 1
ATOM 801 C C . GLN A 1 100 ? -17.835 -1.431 33.311 1.00 93.31 100 GLN A C 1
ATOM 803 O O . GLN A 1 100 ? -18.106 -2.466 33.924 1.00 93.31 100 GLN A O 1
ATOM 808 N N . LEU A 1 101 ? -17.640 -1.392 31.995 1.00 94.19 101 LEU A N 1
ATOM 809 C CA . LEU A 1 101 ? -17.622 -2.576 31.153 1.00 94.19 101 LEU A CA 1
ATOM 810 C C . LEU A 1 101 ? -16.198 -2.930 30.750 1.00 94.19 101 LEU A C 1
ATOM 812 O O . LEU A 1 101 ? -15.436 -2.079 30.297 1.00 94.19 101 LEU A O 1
ATOM 816 N N . GLU A 1 102 ? -15.875 -4.215 30.870 1.00 96.00 102 GLU A N 1
ATOM 817 C CA . GLU A 1 102 ? -14.640 -4.781 30.343 1.00 96.00 102 GLU A CA 1
ATOM 818 C C . GLU A 1 102 ? -14.801 -5.077 28.847 1.00 96.00 102 GLU A C 1
ATOM 820 O O . GLU A 1 102 ? -15.468 -6.043 28.456 1.00 96.00 102 GLU A O 1
ATOM 825 N N . ILE A 1 103 ? -14.163 -4.257 28.019 1.00 93.31 103 ILE A N 1
ATOM 826 C CA . ILE A 1 103 ? -14.196 -4.347 26.562 1.00 93.31 103 ILE A CA 1
ATOM 827 C C . ILE A 1 103 ? -12.950 -5.076 26.066 1.00 93.31 103 ILE A C 1
ATOM 829 O O . ILE A 1 103 ? -11.824 -4.700 26.401 1.00 93.31 103 ILE A O 1
ATOM 833 N N . ASP A 1 104 ? -13.154 -6.110 25.252 1.00 93.06 104 ASP A N 1
ATOM 834 C CA . ASP A 1 104 ? -12.069 -6.852 24.612 1.00 93.06 104 ASP A CA 1
ATOM 835 C C . ASP A 1 104 ? -11.564 -6.079 23.385 1.00 93.06 104 ASP A C 1
ATOM 837 O O . ASP A 1 104 ? -12.317 -5.816 22.445 1.00 93.06 104 ASP A O 1
ATOM 841 N N . ILE A 1 105 ? -10.278 -5.734 23.391 1.00 88.12 105 ILE A N 1
ATOM 842 C CA . ILE A 1 105 ? -9.572 -5.090 22.285 1.00 88.12 105 ILE A CA 1
ATOM 843 C C . ILE A 1 105 ? -8.710 -6.141 21.590 1.00 88.12 105 ILE A C 1
ATOM 845 O O . ILE A 1 105 ? -7.858 -6.791 22.206 1.00 88.12 105 ILE A O 1
ATOM 849 N N . GLY A 1 106 ? -8.973 -6.329 20.303 1.00 86.38 106 GLY A N 1
ATOM 850 C CA . GLY A 1 106 ? -8.151 -7.112 19.396 1.00 86.38 106 GLY A CA 1
ATOM 851 C C . GLY A 1 106 ? -7.317 -6.206 18.503 1.00 86.38 106 GLY A C 1
ATOM 852 O O . GLY A 1 106 ? -6.927 -5.105 18.887 1.00 86.38 106 GLY A O 1
ATOM 853 N N . GLU A 1 107 ? -7.072 -6.683 17.291 1.00 81.31 107 GLU A N 1
ATOM 854 C CA . GLU A 1 107 ? -6.320 -5.953 16.286 1.00 81.31 107 GLU A CA 1
ATOM 855 C C . GLU A 1 107 ? -6.903 -6.155 14.891 1.00 81.31 107 GLU A C 1
ATOM 857 O O . GLU A 1 107 ? -7.349 -7.254 14.524 1.00 81.31 107 GLU A O 1
ATOM 862 N N . GLU A 1 108 ? -6.818 -5.096 14.102 1.00 80.31 108 GLU A N 1
ATOM 863 C CA . GLU A 1 108 ? -7.055 -5.094 12.671 1.00 80.31 108 GLU A CA 1
ATOM 864 C C . GLU A 1 108 ? -5.728 -4.853 11.947 1.00 80.31 108 GLU A C 1
ATOM 866 O O . GLU A 1 108 ? -4.922 -4.022 12.363 1.00 80.31 108 GLU A O 1
ATOM 871 N N . ILE A 1 109 ? -5.466 -5.639 10.901 1.00 83.12 109 ILE A N 1
ATOM 872 C CA . ILE A 1 109 ? -4.218 -5.550 10.141 1.00 83.12 109 ILE A CA 1
ATOM 873 C C . ILE A 1 109 ? -4.483 -4.740 8.874 1.00 83.12 109 ILE A C 1
ATOM 875 O O . ILE A 1 109 ? -5.333 -5.111 8.061 1.00 83.12 109 ILE A O 1
ATOM 879 N N . HIS A 1 110 ? -3.726 -3.666 8.685 1.00 79.12 110 HIS A N 1
ATOM 880 C CA . HIS A 1 110 ? -3.843 -2.762 7.546 1.00 79.12 110 HIS A CA 1
ATOM 881 C C . HIS A 1 110 ? -2.578 -2.777 6.706 1.00 79.12 110 HIS A C 1
ATOM 883 O O . HIS A 1 110 ? -1.479 -2.969 7.215 1.00 79.12 110 HIS A O 1
ATOM 889 N N . HIS A 1 111 ? -2.740 -2.537 5.410 1.00 80.94 111 HIS A N 1
ATOM 890 C CA . HIS A 1 111 ? -1.633 -2.211 4.524 1.00 80.94 111 HIS A CA 1
ATOM 891 C C . HIS A 1 111 ? -1.278 -0.734 4.698 1.00 80.94 111 HIS A C 1
ATOM 893 O O . HIS A 1 111 ? -2.164 0.115 4.629 1.00 80.94 111 HIS A O 1
ATOM 899 N N . LEU A 1 112 ? 0.003 -0.435 4.914 1.00 80.06 112 LEU A N 1
ATOM 900 C CA . LEU A 1 112 ? 0.511 0.933 5.030 1.00 80.06 112 LEU A CA 1
ATOM 901 C C . LEU A 1 112 ? 0.396 1.634 3.679 1.00 80.06 112 LEU A C 1
ATOM 903 O O . LEU A 1 112 ? -0.326 2.616 3.527 1.00 80.06 112 LEU A O 1
ATOM 907 N N . ILE A 1 113 ? 1.058 1.074 2.670 1.00 77.94 113 ILE A N 1
ATOM 908 C CA . ILE A 1 113 ? 0.995 1.558 1.298 1.00 77.94 113 ILE A CA 1
ATOM 909 C C . ILE A 1 113 ? -0.101 0.762 0.589 1.00 77.94 113 ILE A C 1
ATOM 911 O O . ILE A 1 113 ? 0.115 -0.377 0.167 1.00 77.94 113 ILE A O 1
ATOM 915 N N . SER A 1 114 ? -1.304 1.343 0.539 1.00 68.50 114 SER A N 1
ATOM 916 C CA . SER A 1 114 ? -2.457 0.811 -0.191 1.00 68.50 114 SER A CA 1
ATOM 917 C C . SER A 1 114 ? -3.476 1.903 -0.515 1.00 68.50 114 SER A C 1
ATOM 919 O O . SER A 1 114 ? -4.098 2.460 0.380 1.00 68.50 114 SER A O 1
ATOM 921 N N . VAL A 1 115 ? -3.713 2.135 -1.804 1.00 52.62 115 VAL A N 1
ATOM 922 C CA . VAL A 1 115 ? -4.938 2.754 -2.339 1.00 52.62 115 VAL A CA 1
ATOM 923 C C . VAL A 1 115 ? -5.461 1.770 -3.390 1.00 52.62 115 VAL A C 1
ATOM 925 O O . VAL A 1 115 ? -4.639 1.097 -4.022 1.00 52.62 115 VAL A O 1
ATOM 928 N N . GLY A 1 116 ? -6.779 1.568 -3.486 1.00 51.34 116 GLY A N 1
ATOM 929 C CA . GLY A 1 116 ? -7.393 0.423 -4.169 1.00 51.34 116 GLY A CA 1
ATOM 930 C C . GLY A 1 116 ? -6.895 0.175 -5.597 1.00 51.34 116 GLY A C 1
ATOM 931 O O . GLY A 1 116 ? -6.344 1.060 -6.251 1.00 51.34 116 GLY A O 1
ATOM 932 N N . PRO A 1 117 ? -7.089 -1.044 -6.121 1.00 42.62 117 PRO A N 1
ATOM 933 C CA . PRO A 1 117 ? -6.233 -2.236 -5.988 1.00 42.62 117 PRO A CA 1
ATOM 934 C C . PRO A 1 117 ? -4.770 -2.067 -6.452 1.00 42.62 117 PRO A C 1
ATOM 936 O O . PRO A 1 117 ? -4.042 -3.048 -6.594 1.00 42.62 117 PRO A O 1
ATOM 939 N N . TYR A 1 118 ? -4.342 -0.828 -6.690 1.00 49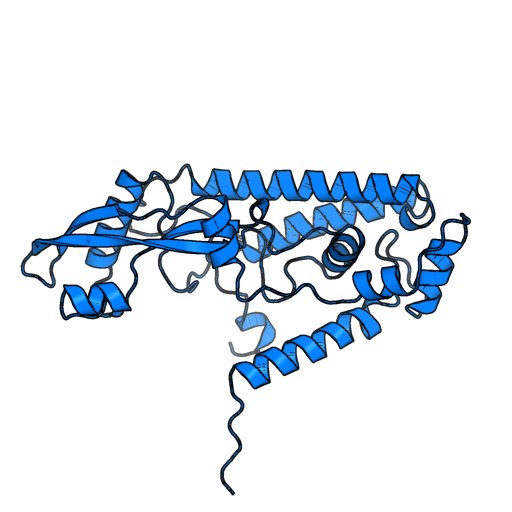.72 118 TYR A N 1
ATOM 940 C CA . TYR A 1 118 ? -3.183 -0.368 -7.451 1.00 49.72 118 TYR A CA 1
ATOM 941 C C . TYR A 1 118 ? -2.274 0.445 -6.549 1.00 49.72 118 TYR A C 1
ATOM 943 O O . TYR A 1 118 ? -1.973 1.594 -6.835 1.00 49.72 118 TYR A O 1
ATOM 951 N N . ALA A 1 119 ? -1.845 -0.139 -5.437 1.00 53.03 119 ALA A N 1
ATOM 952 C CA . ALA A 1 119 ? -1.120 0.537 -4.358 1.00 53.03 119 ALA A CA 1
ATOM 953 C C . ALA A 1 119 ? 0.241 1.176 -4.733 1.00 53.03 119 ALA A C 1
ATOM 955 O O . ALA A 1 119 ? 1.011 1.558 -3.861 1.00 53.03 119 ALA A O 1
ATOM 956 N N . PHE A 1 120 ? 0.543 1.321 -6.016 1.00 56.53 120 PHE A N 1
ATOM 957 C CA . PHE A 1 120 ? 1.681 2.025 -6.566 1.00 56.53 120 PHE A CA 1
ATOM 958 C C . PHE A 1 120 ? 1.207 2.833 -7.778 1.00 56.53 120 PHE A C 1
ATOM 960 O O . PHE A 1 120 ? 0.213 2.471 -8.410 1.00 56.53 120 PHE A O 1
ATOM 967 N N . THR A 1 121 ? 1.946 3.863 -8.201 1.00 70.88 121 THR A N 1
ATOM 968 C CA . THR A 1 121 ? 1.796 4.288 -9.603 1.00 70.88 121 THR A CA 1
ATOM 969 C C . THR A 1 121 ? 1.948 3.042 -10.484 1.00 70.88 121 THR A C 1
ATOM 971 O O . THR A 1 121 ? 2.717 2.143 -10.131 1.00 70.88 121 THR A O 1
ATOM 974 N N . LEU A 1 122 ? 1.205 2.913 -11.591 1.00 81.56 122 LEU A N 1
ATOM 975 C CA . LEU A 1 122 ? 1.239 1.677 -12.394 1.00 81.56 122 LEU A CA 1
ATOM 976 C C . LEU A 1 122 ? 2.682 1.279 -12.752 1.00 81.56 122 LEU A C 1
ATOM 978 O O . LEU A 1 122 ? 3.034 0.103 -12.741 1.00 81.56 122 LEU A O 1
ATOM 982 N N . ARG A 1 123 ? 3.560 2.268 -12.944 1.00 86.06 123 ARG A N 1
ATOM 983 C CA . ARG A 1 123 ? 4.998 2.084 -13.144 1.00 86.06 123 ARG A CA 1
ATOM 984 C C . ARG A 1 123 ? 5.736 1.529 -11.923 1.00 86.06 123 ARG A C 1
ATOM 986 O O . ARG A 1 123 ? 6.481 0.563 -12.075 1.00 86.06 123 ARG A O 1
ATOM 993 N N . ILE A 1 124 ? 5.535 2.091 -10.728 1.00 85.69 124 ILE A N 1
ATOM 994 C CA . ILE A 1 124 ? 6.136 1.554 -9.497 1.00 85.69 124 ILE A CA 1
ATOM 995 C C . ILE A 1 124 ? 5.574 0.162 -9.182 1.00 85.69 124 ILE A C 1
ATOM 997 O O . ILE A 1 124 ? 6.331 -0.689 -8.728 1.00 85.69 124 ILE A O 1
ATOM 1001 N N . ASN A 1 125 ? 4.306 -0.123 -9.509 1.00 83.44 125 ASN A N 1
ATOM 1002 C CA . ASN A 1 125 ? 3.739 -1.469 -9.388 1.00 83.44 125 ASN A CA 1
ATOM 1003 C C . ASN A 1 125 ? 4.534 -2.454 -10.248 1.00 83.44 125 ASN A C 1
ATOM 1005 O O . ASN A 1 125 ? 5.032 -3.463 -9.754 1.00 83.44 125 ASN A O 1
ATOM 1009 N N . ARG A 1 126 ? 4.720 -2.105 -11.525 1.00 88.50 126 ARG A N 1
ATOM 1010 C CA . ARG A 1 126 ? 5.459 -2.912 -12.497 1.00 88.50 126 ARG A CA 1
ATOM 1011 C C . ARG A 1 126 ? 6.901 -3.169 -12.055 1.00 88.50 126 ARG A C 1
ATOM 1013 O O . ARG A 1 126 ? 7.351 -4.314 -12.091 1.00 88.50 126 ARG A O 1
ATOM 1020 N N . LEU A 1 127 ? 7.609 -2.136 -11.587 1.00 89.50 127 LEU A N 1
ATOM 1021 C CA . LEU A 1 127 ? 8.968 -2.278 -11.046 1.00 89.50 127 LEU A CA 1
ATOM 1022 C C . LEU A 1 127 ? 8.986 -3.119 -9.766 1.00 89.50 127 LEU A C 1
ATOM 1024 O O . LEU A 1 127 ? 9.834 -3.996 -9.627 1.00 89.50 127 LEU A O 1
ATOM 1028 N N . GLY A 1 128 ? 8.024 -2.910 -8.867 1.00 87.69 128 GLY A N 1
ATOM 1029 C CA . GLY A 1 128 ? 7.874 -3.690 -7.644 1.00 87.69 128 GLY A CA 1
ATOM 1030 C C . GLY A 1 128 ? 7.682 -5.178 -7.927 1.00 87.69 128 GLY A C 1
ATOM 1031 O O . GLY A 1 128 ? 8.414 -5.999 -7.381 1.00 87.69 128 GLY A O 1
ATOM 1032 N N . ASN A 1 129 ? 6.790 -5.544 -8.852 1.00 86.44 129 ASN A N 1
ATOM 1033 C CA . ASN A 1 129 ? 6.588 -6.946 -9.232 1.00 86.44 129 ASN A CA 1
ATOM 1034 C C . ASN A 1 129 ? 7.832 -7.560 -9.880 1.00 86.44 129 ASN A C 1
ATOM 1036 O O . ASN A 1 129 ? 8.145 -8.727 -9.635 1.00 86.4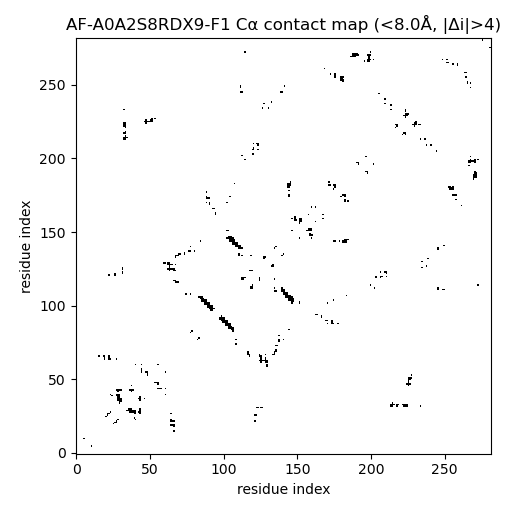4 129 ASN A O 1
ATOM 1040 N N . TYR A 1 130 ? 8.548 -6.786 -10.702 1.00 89.62 130 TYR A N 1
ATOM 1041 C CA . TYR A 1 130 ? 9.798 -7.235 -11.309 1.00 89.62 130 TYR A CA 1
ATOM 1042 C C . TYR A 1 130 ? 10.871 -7.526 -10.247 1.00 89.62 130 TYR A C 1
ATOM 1044 O O . TYR A 1 130 ? 11.497 -8.587 -10.280 1.00 89.62 130 TYR A O 1
ATOM 1052 N N . PHE A 1 131 ? 11.028 -6.631 -9.269 1.00 89.25 131 PHE A N 1
ATOM 1053 C CA . 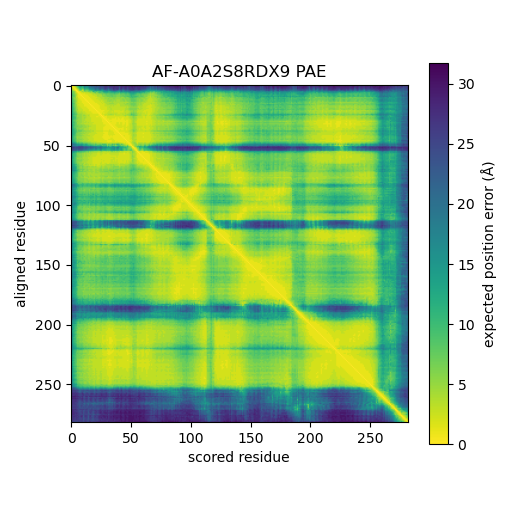PHE A 1 131 ? 12.026 -6.739 -8.201 1.00 89.25 131 PHE A CA 1
ATOM 1054 C C . PHE A 1 131 ? 11.610 -7.616 -7.014 1.00 89.25 131 PHE A C 1
ATOM 1056 O O . PHE A 1 131 ? 12.444 -7.919 -6.162 1.00 89.25 131 PHE A O 1
ATOM 1063 N N . GLY A 1 132 ? 10.357 -8.073 -6.970 1.00 83.69 132 GLY A N 1
ATOM 1064 C CA . GLY A 1 132 ? 9.837 -8.898 -5.879 1.00 83.69 132 GLY A CA 1
ATOM 1065 C C . GLY A 1 132 ? 9.418 -8.104 -4.637 1.00 83.69 132 GLY A C 1
ATOM 1066 O O . GLY A 1 132 ? 9.338 -8.674 -3.551 1.00 83.69 132 GLY A O 1
ATOM 1067 N N . ILE A 1 133 ? 9.130 -6.811 -4.787 1.00 81.00 133 ILE A N 1
ATOM 1068 C CA . ILE A 1 133 ? 8.575 -5.963 -3.730 1.00 81.00 133 ILE A CA 1
ATOM 1069 C C . ILE A 1 133 ? 7.120 -6.368 -3.510 1.00 81.00 133 ILE A C 1
ATOM 1071 O O . ILE A 1 133 ? 6.257 -6.176 -4.369 1.00 81.00 133 ILE A O 1
ATOM 1075 N N . TYR A 1 134 ? 6.852 -6.974 -2.356 1.00 77.31 134 TYR A N 1
ATOM 1076 C CA . TYR A 1 134 ? 5.584 -7.637 -2.094 1.00 77.31 134 TYR A CA 1
ATOM 1077 C C . TYR A 1 134 ? 4.660 -6.773 -1.245 1.00 77.31 134 TYR A C 1
ATOM 1079 O O . TYR A 1 134 ? 4.940 -6.510 -0.081 1.00 77.31 134 TYR A O 1
ATOM 1087 N N . ILE A 1 135 ? 3.502 -6.403 -1.796 1.00 78.06 135 ILE A N 1
ATOM 1088 C CA . ILE A 1 135 ? 2.513 -5.598 -1.065 1.00 78.06 135 ILE A CA 1
ATOM 1089 C C . ILE A 1 135 ? 2.002 -6.274 0.210 1.00 78.06 135 ILE A C 1
ATOM 1091 O O . ILE A 1 135 ? 1.575 -5.575 1.119 1.00 78.06 135 ILE A O 1
ATOM 1095 N N . ASN A 1 136 ? 2.041 -7.609 0.301 1.00 80.12 136 ASN A N 1
ATOM 1096 C CA . ASN A 1 136 ? 1.639 -8.332 1.511 1.00 80.12 136 ASN A CA 1
ATOM 1097 C C . ASN A 1 136 ? 2.832 -8.735 2.392 1.00 80.12 136 ASN A C 1
ATOM 1099 O O . ASN A 1 136 ? 2.674 -9.641 3.211 1.00 80.12 136 ASN A O 1
ATOM 1103 N N . SER A 1 137 ? 4.015 -8.135 2.206 1.00 85.69 137 SER A N 1
ATOM 1104 C CA . SER A 1 137 ? 5.106 -8.293 3.169 1.00 85.69 137 SER A CA 1
ATOM 1105 C C . SER A 1 137 ? 4.673 -7.732 4.518 1.00 85.69 137 SER A C 1
ATOM 1107 O O . SER A 1 137 ? 3.944 -6.742 4.582 1.00 85.69 137 SER A O 1
ATOM 1109 N N . THR A 1 138 ? 5.126 -8.358 5.596 1.00 86.12 138 THR A N 1
ATOM 1110 C CA . THR A 1 138 ? 4.860 -7.892 6.958 1.00 86.12 138 THR A CA 1
ATOM 1111 C C . THR A 1 138 ? 5.375 -6.475 7.198 1.00 86.12 138 THR A C 1
ATOM 1113 O O . THR A 1 138 ? 4.694 -5.693 7.852 1.00 86.12 138 THR A O 1
ATOM 1116 N N . ASP A 1 139 ? 6.480 -6.092 6.552 1.00 85.12 139 ASP A N 1
ATOM 1117 C CA . ASP A 1 139 ? 7.016 -4.724 6.571 1.00 85.12 139 ASP A CA 1
ATOM 1118 C C . ASP A 1 139 ? 6.040 -3.657 6.040 1.00 85.12 139 ASP A C 1
ATOM 1120 O O . ASP A 1 139 ? 6.085 -2.512 6.499 1.00 85.12 139 ASP A O 1
ATOM 1124 N N . ASN A 1 140 ? 5.152 -4.020 5.101 1.00 84.75 140 ASN A N 1
ATOM 1125 C CA . ASN A 1 140 ? 4.112 -3.141 4.552 1.00 84.75 140 ASN A CA 1
ATOM 1126 C C . ASN A 1 140 ? 2.780 -3.224 5.317 1.00 84.75 140 ASN A C 1
ATOM 1128 O O . ASN A 1 140 ? 1.779 -2.644 4.890 1.00 84.75 140 ASN A O 1
ATOM 1132 N N . LEU A 1 141 ? 2.731 -3.974 6.414 1.00 84.88 141 LEU A N 1
ATOM 1133 C CA . LEU A 1 141 ? 1.538 -4.153 7.225 1.00 84.88 141 LEU A CA 1
ATOM 1134 C C . LEU A 1 141 ? 1.703 -3.470 8.582 1.00 84.88 141 LEU A C 1
ATOM 1136 O O . LEU A 1 141 ? 2.810 -3.271 9.081 1.00 84.88 141 LEU A O 1
ATOM 1140 N N . ILE A 1 142 ? 0.575 -3.130 9.194 1.00 82.75 142 ILE A N 1
ATOM 1141 C CA . ILE A 1 142 ? 0.524 -2.632 10.563 1.00 82.75 142 ILE A CA 1
ATOM 1142 C C . ILE A 1 142 ? -0.698 -3.174 11.294 1.00 82.75 142 ILE A C 1
ATOM 1144 O O . ILE A 1 142 ? -1.758 -3.363 10.701 1.00 82.75 142 ILE A O 1
ATOM 1148 N N . SER A 1 143 ? -0.535 -3.420 12.590 1.00 83.06 143 SER A N 1
ATOM 1149 C CA . SER A 1 143 ? -1.615 -3.777 13.507 1.00 83.06 143 SER A CA 1
ATOM 1150 C C . SER A 1 143 ? -2.136 -2.521 14.202 1.00 83.06 143 SER A C 1
ATOM 1152 O O . SER A 1 143 ? -1.358 -1.785 14.810 1.00 83.06 143 SER A O 1
ATOM 1154 N N . ALA A 1 144 ? -3.443 -2.282 14.115 1.00 79.88 144 ALA A N 1
ATOM 1155 C CA . ALA A 1 144 ? -4.129 -1.227 14.847 1.00 79.88 144 ALA A CA 1
ATOM 1156 C C . ALA A 1 144 ? -5.127 -1.845 15.845 1.00 79.88 144 ALA A C 1
ATOM 1158 O O . ALA A 1 144 ? -5.897 -2.731 15.456 1.00 79.88 144 ALA A O 1
ATOM 1159 N N . PRO A 1 145 ? -5.149 -1.416 17.122 1.00 77.94 145 PRO A N 1
ATOM 1160 C CA . PRO A 1 145 ? -6.138 -1.878 18.087 1.00 77.94 145 PRO A CA 1
ATOM 1161 C C . PRO A 1 145 ? -7.564 -1.579 17.618 1.00 77.94 145 PRO A C 1
ATOM 1163 O O . PRO A 1 145 ? -7.866 -0.471 17.167 1.00 77.94 145 PRO A O 1
ATOM 1166 N N . SER A 1 146 ? -8.444 -2.571 17.752 1.00 83.06 146 SER A N 1
ATOM 1167 C CA . SER A 1 146 ? -9.847 -2.476 17.342 1.00 83.06 146 SER A CA 1
ATOM 1168 C C . SER A 1 146 ? -10.754 -3.389 18.171 1.00 83.06 146 SER A C 1
ATOM 1170 O O . SER A 1 146 ? -10.312 -4.372 18.771 1.00 83.06 146 SER A O 1
ATOM 1172 N N . VAL A 1 147 ? -12.045 -3.064 18.217 1.00 84.62 147 VAL A N 1
ATOM 1173 C CA . VAL A 1 147 ? -13.078 -3.932 18.800 1.00 84.62 147 VAL A CA 1
ATOM 1174 C C . VAL A 1 147 ? -13.604 -4.886 17.731 1.00 84.62 147 VAL A C 1
ATOM 1176 O O . VAL A 1 147 ? -14.025 -4.450 16.663 1.00 84.62 147 VAL A O 1
ATOM 1179 N N . ASP A 1 148 ? -13.660 -6.182 18.046 1.00 84.44 148 ASP A N 1
ATOM 1180 C CA . ASP A 1 148 ? -14.406 -7.155 17.243 1.00 84.44 148 ASP A CA 1
ATOM 1181 C C . ASP A 1 148 ? -15.916 -6.952 17.489 1.00 84.44 148 ASP A C 1
ATOM 1183 O O . ASP A 1 148 ? -16.408 -7.251 18.586 1.00 84.44 148 ASP A O 1
ATOM 1187 N N . PRO A 1 149 ? -16.688 -6.467 16.497 1.00 82.81 149 PRO A N 1
ATOM 1188 C CA . PRO A 1 149 ? -18.096 -6.134 16.693 1.00 82.81 149 PRO A CA 1
ATOM 1189 C C . PRO A 1 149 ? -18.968 -7.368 16.971 1.00 82.81 149 PRO A C 1
ATOM 1191 O O . PRO A 1 149 ? -20.001 -7.257 17.639 1.00 82.81 149 PRO A O 1
ATOM 1194 N N . ILE A 1 150 ? -18.567 -8.548 16.486 1.00 82.62 150 ILE A N 1
ATOM 1195 C CA . ILE A 1 150 ? -19.287 -9.807 16.700 1.00 82.62 150 ILE A CA 1
ATOM 1196 C C . ILE A 1 150 ? -19.055 -10.278 18.135 1.00 82.62 150 ILE A C 1
ATOM 1198 O O . ILE A 1 150 ? -20.014 -10.614 18.840 1.00 82.62 150 ILE A O 1
ATOM 1202 N N . ALA A 1 151 ? -17.797 -10.276 18.583 1.00 87.50 151 ALA A N 1
ATOM 1203 C CA . ALA A 1 151 ? -17.444 -10.644 19.951 1.00 87.50 151 ALA A CA 1
ATOM 1204 C C . ALA A 1 151 ? -18.061 -9.673 20.970 1.00 87.50 151 ALA A C 1
ATOM 1206 O O . ALA A 1 151 ? -18.671 -10.122 21.943 1.00 87.50 151 ALA A O 1
ATOM 1207 N N . PHE A 1 152 ? -18.002 -8.364 20.698 1.00 88.81 152 PHE A N 1
ATOM 1208 C CA . PHE A 1 152 ? -18.618 -7.327 21.526 1.00 88.81 152 PHE A CA 1
ATOM 1209 C C . PHE A 1 152 ? -20.117 -7.576 21.710 1.00 88.81 152 PHE A C 1
ATOM 1211 O O . PHE A 1 152 ? -20.601 -7.669 22.840 1.00 88.81 152 PHE A O 1
ATOM 1218 N N . LYS A 1 153 ? -20.854 -7.776 20.608 1.00 92.12 153 LYS A N 1
ATOM 1219 C CA . LYS A 1 153 ? -22.298 -8.043 20.662 1.00 92.12 153 LYS A CA 1
ATOM 1220 C C . LYS A 1 153 ? -22.624 -9.295 21.463 1.00 92.12 153 LYS A C 1
ATOM 1222 O O . LYS A 1 153 ? -23.596 -9.309 22.215 1.00 92.12 153 LYS A O 1
ATOM 1227 N N . LYS A 1 154 ? -21.813 -10.343 21.323 1.00 94.69 154 LYS A N 1
ATOM 1228 C CA . LYS A 1 154 ? -21.982 -11.584 22.083 1.00 94.69 154 LYS A CA 1
ATOM 1229 C C . LYS A 1 154 ? -21.766 -11.379 23.587 1.00 94.69 154 LYS A C 1
ATOM 1231 O O . LYS A 1 154 ? -22.488 -11.990 24.368 1.00 94.69 154 LYS A O 1
ATOM 1236 N N . LYS A 1 155 ? -20.791 -10.553 23.985 1.00 95.25 155 LYS A N 1
ATOM 1237 C CA . LYS A 1 155 ? -20.445 -10.297 25.394 1.00 95.25 155 LYS A CA 1
ATOM 1238 C C . LYS A 1 155 ? -21.421 -9.331 26.074 1.00 95.25 155 LYS A C 1
ATOM 1240 O O . LYS A 1 155 ? -21.798 -9.570 27.216 1.00 95.25 155 LYS A O 1
ATOM 1245 N N . HIS A 1 156 ? -21.855 -8.281 25.373 1.00 93.75 156 HIS A N 1
ATOM 1246 C CA . HIS A 1 156 ? -22.603 -7.164 25.969 1.00 93.75 156 HIS A CA 1
ATOM 1247 C C . HIS A 1 156 ? -24.073 -7.069 25.531 1.00 93.75 156 HIS A C 1
ATOM 1249 O O . HIS A 1 156 ? -24.813 -6.242 26.051 1.00 93.75 156 HIS A O 1
ATOM 1255 N N . GLY A 1 157 ? -24.523 -7.899 24.584 1.00 94.19 157 GLY A N 1
ATOM 1256 C CA . GLY A 1 157 ? -25.921 -7.931 24.133 1.00 94.19 157 GLY A CA 1
ATOM 1257 C C . GLY A 1 157 ? -26.346 -6.768 23.225 1.00 94.19 157 GLY A C 1
ATOM 1258 O O . GLY A 1 157 ? -27.488 -6.749 22.772 1.00 94.19 157 GLY A O 1
ATOM 1259 N N . MET A 1 158 ? -25.440 -5.840 22.909 1.00 91.81 158 MET A N 1
ATOM 1260 C CA . MET A 1 158 ? -25.655 -4.672 22.046 1.00 91.81 158 MET A CA 1
ATOM 1261 C C . MET A 1 158 ? -24.601 -4.647 20.937 1.00 91.81 158 MET A C 1
ATOM 1263 O O . MET A 1 158 ? -23.457 -5.029 21.177 1.00 91.81 158 MET A O 1
ATOM 1267 N N . ALA A 1 159 ? -24.953 -4.240 19.714 1.00 88.69 159 ALA A N 1
ATOM 1268 C CA . ALA A 1 159 ? -23.947 -4.124 18.662 1.00 88.69 159 ALA A CA 1
ATOM 1269 C C . ALA A 1 159 ? -23.037 -2.913 18.917 1.00 88.69 159 ALA A C 1
ATOM 1271 O O . ALA A 1 159 ? -23.506 -1.859 19.330 1.00 88.69 159 ALA A O 1
ATOM 1272 N N . PHE A 1 160 ? -21.742 -3.037 18.611 1.00 86.38 160 PHE A N 1
ATOM 1273 C CA . PHE A 1 160 ? -20.798 -1.919 18.740 1.00 86.38 160 PHE A CA 1
ATOM 1274 C C . PHE A 1 160 ? -21.209 -0.704 17.886 1.00 86.38 160 PHE A C 1
ATOM 1276 O O . PHE A 1 160 ? -20.984 0.440 18.271 1.00 86.38 160 PHE A O 1
ATOM 1283 N N . SER A 1 161 ? -21.864 -0.942 16.741 1.00 81.56 161 SER A N 1
ATOM 1284 C CA . SER A 1 161 ? -22.428 0.107 15.882 1.00 81.56 161 SER A CA 1
ATOM 1285 C C . SER A 1 161 ? -23.475 0.967 16.583 1.00 81.56 161 SER A C 1
ATOM 1287 O O . SER A 1 161 ? -23.584 2.146 16.249 1.00 81.56 161 SER A O 1
ATOM 1289 N N . ASP A 1 162 ? -24.194 0.391 17.546 1.00 87.00 162 ASP A N 1
ATOM 1290 C CA . ASP A 1 162 ? -25.344 1.008 18.208 1.00 87.00 162 ASP A CA 1
ATOM 1291 C C . ASP A 1 162 ? -24.925 1.879 19.404 1.00 87.00 162 ASP A C 1
ATOM 1293 O O . ASP A 1 162 ? -25.757 2.598 19.949 1.00 87.00 162 ASP A O 1
ATOM 1297 N N . LEU A 1 163 ? -23.641 1.844 19.792 1.00 83.56 163 LEU A N 1
ATOM 1298 C CA . LEU A 1 163 ? -23.073 2.770 20.772 1.00 83.56 163 LEU A CA 1
ATOM 1299 C C . LEU A 1 163 ? -23.041 4.199 20.223 1.00 83.56 163 LEU A C 1
ATOM 1301 O O . LEU A 1 163 ? -22.838 4.424 19.021 1.00 83.56 163 LEU A O 1
ATOM 1305 N N . SER A 1 164 ? -23.137 5.170 21.119 1.00 83.38 164 SER A N 1
ATOM 1306 C CA . SER A 1 164 ? -22.908 6.570 20.815 1.00 83.38 164 SER A CA 1
ATOM 1307 C C . SER A 1 164 ? -21.461 6.829 20.407 1.00 83.38 164 SER A C 1
ATOM 1309 O O . SER A 1 164 ? -20.530 6.079 20.726 1.00 83.38 164 SER A O 1
ATOM 1311 N N . ASP A 1 165 ? -21.253 7.940 19.704 1.00 77.25 165 ASP A N 1
ATOM 1312 C CA . ASP A 1 165 ? -19.914 8.372 19.307 1.00 77.25 165 ASP A CA 1
ATOM 1313 C C . ASP A 1 165 ? -19.021 8.669 20.515 1.00 77.25 165 ASP A C 1
ATOM 1315 O O . ASP A 1 165 ? -17.813 8.439 20.451 1.00 77.25 165 ASP A O 1
ATOM 1319 N N . LYS A 1 166 ? -19.614 9.117 21.629 1.00 80.81 166 LYS A N 1
ATOM 1320 C CA . LYS A 1 166 ? -18.900 9.331 22.887 1.00 80.81 166 LYS A CA 1
ATOM 1321 C C . LYS A 1 166 ? -18.402 8.010 23.471 1.00 80.81 166 LYS A C 1
ATOM 1323 O O . LYS A 1 166 ? -17.211 7.887 23.725 1.00 80.81 166 LYS A O 1
ATOM 1328 N N . SER A 1 167 ? -19.270 7.010 23.610 1.00 84.12 167 SER A N 1
ATOM 1329 C CA . SER A 1 167 ? -18.891 5.683 24.112 1.00 84.12 167 SER A CA 1
ATOM 1330 C C . SER A 1 167 ? -17.820 5.020 23.237 1.00 84.12 167 SER A C 1
ATOM 1332 O O . SER A 1 167 ? -16.846 4.464 23.745 1.00 84.12 167 SER A O 1
ATOM 1334 N N . LYS A 1 168 ? -17.935 5.137 21.907 1.00 82.50 168 LYS A N 1
ATOM 1335 C CA . LYS A 1 168 ? -16.895 4.681 20.965 1.00 82.50 168 LYS A CA 1
ATOM 1336 C C . LYS A 1 168 ? -15.571 5.430 21.160 1.00 82.50 168 LYS A C 1
ATOM 1338 O O . LYS A 1 168 ? -14.512 4.807 21.084 1.00 82.50 168 LYS A O 1
ATOM 1343 N N . TYR A 1 169 ? -15.619 6.740 21.405 1.00 80.25 169 TYR A N 1
ATOM 1344 C CA . TYR A 1 169 ? -14.437 7.553 21.695 1.00 80.25 169 TYR A CA 1
ATOM 1345 C C . TYR A 1 169 ? -13.772 7.157 23.016 1.00 80.25 169 TYR A C 1
ATOM 1347 O O . TYR A 1 169 ? -12.561 6.961 23.036 1.00 80.25 169 TYR A O 1
ATOM 1355 N N . ASP A 1 170 ? -14.540 6.969 24.086 1.00 82.31 170 ASP A N 1
ATOM 1356 C CA . ASP A 1 170 ? -14.003 6.599 25.399 1.00 82.31 170 ASP A CA 1
ATOM 1357 C C . ASP A 1 170 ? -13.297 5.227 25.343 1.00 82.31 170 ASP A C 1
ATOM 1359 O O . ASP A 1 170 ? -12.213 5.052 25.905 1.00 82.31 170 ASP A O 1
ATOM 1363 N N . ILE A 1 171 ? -13.846 4.274 24.574 1.00 84.88 171 ILE A N 1
ATOM 1364 C CA . ILE A 1 171 ? -13.193 2.986 24.279 1.00 84.88 171 ILE A CA 1
ATOM 1365 C C . ILE A 1 171 ? -11.884 3.181 23.513 1.00 84.88 171 ILE A C 1
ATOM 1367 O O . ILE A 1 171 ? -10.860 2.606 23.893 1.00 84.88 171 ILE A O 1
ATOM 1371 N N . ALA A 1 172 ? -11.898 3.994 22.456 1.00 80.81 172 ALA A N 1
ATOM 1372 C CA . ALA A 1 172 ? -10.709 4.276 21.661 1.00 80.81 172 ALA A CA 1
ATOM 1373 C C . ALA A 1 172 ? -9.608 4.946 22.500 1.00 80.81 172 ALA A C 1
ATOM 1375 O O . ALA A 1 172 ? -8.453 4.528 22.437 1.00 80.81 172 ALA A O 1
ATOM 1376 N N . ALA A 1 173 ? -9.959 5.937 23.324 1.00 79.25 173 ALA A N 1
ATOM 1377 C CA . ALA A 1 173 ? -9.029 6.648 24.195 1.00 79.25 173 ALA A CA 1
ATOM 1378 C C . ALA A 1 173 ? -8.371 5.702 25.210 1.00 79.25 173 ALA A C 1
ATOM 1380 O O . ALA A 1 173 ? -7.146 5.696 25.329 1.00 79.25 173 ALA A O 1
ATOM 1381 N N . ALA A 1 174 ? -9.155 4.840 25.867 1.00 86.12 174 ALA A N 1
ATOM 1382 C CA . ALA A 1 174 ? -8.622 3.838 26.790 1.00 86.12 174 ALA A CA 1
ATOM 1383 C C . ALA A 1 174 ? -7.707 2.820 26.082 1.00 86.12 174 ALA A C 1
ATOM 1385 O O . ALA A 1 174 ? -6.684 2.397 26.630 1.00 86.12 174 ALA A O 1
ATOM 1386 N N . ALA A 1 175 ? -8.046 2.428 24.850 1.00 83.50 175 ALA A N 1
ATOM 1387 C CA . ALA A 1 175 ? -7.225 1.524 24.051 1.00 83.50 175 ALA A CA 1
ATOM 1388 C C . ALA A 1 175 ? -5.898 2.168 23.612 1.00 83.50 175 ALA A C 1
ATOM 1390 O O . ALA A 1 175 ? -4.854 1.518 23.713 1.00 83.50 175 ALA A O 1
ATOM 1391 N N . ILE A 1 176 ? -5.912 3.434 23.186 1.00 79.25 176 ILE A N 1
ATOM 1392 C CA . ILE A 1 176 ? -4.709 4.216 22.846 1.00 79.25 176 ILE A CA 1
ATOM 1393 C C . ILE A 1 176 ? -3.835 4.401 24.082 1.00 79.25 176 ILE A C 1
ATOM 1395 O O . ILE A 1 176 ? -2.634 4.149 24.032 1.00 79.25 176 ILE A O 1
ATOM 1399 N N . GLU A 1 177 ? -4.421 4.787 25.216 1.00 82.88 177 GLU A N 1
ATOM 1400 C CA . GLU A 1 177 ? -3.675 4.992 26.458 1.00 82.88 177 GLU A CA 1
ATOM 1401 C C . GLU A 1 177 ? -2.917 3.725 26.868 1.00 82.88 177 GLU A C 1
ATOM 1403 O O . GLU A 1 177 ? -1.759 3.807 27.293 1.00 82.88 177 GLU A O 1
ATOM 1408 N N . LYS A 1 178 ? -3.550 2.559 26.702 1.00 86.69 178 LYS A N 1
ATOM 1409 C CA . LYS A 1 178 ? -2.973 1.264 27.058 1.00 86.69 178 LYS A CA 1
ATOM 1410 C C . LYS A 1 178 ? -1.961 0.740 26.037 1.00 86.69 178 LYS A C 1
ATOM 1412 O O . LYS A 1 178 ? -0.936 0.201 26.447 1.00 86.69 178 LYS A O 1
ATOM 1417 N N . SER A 1 179 ? -2.245 0.862 24.742 1.00 80.38 179 SER A N 1
ATOM 1418 C CA . SER A 1 179 ? -1.403 0.302 23.670 1.00 80.38 179 SER A CA 1
ATOM 1419 C C . SER A 1 179 ? -0.292 1.236 23.196 1.00 80.38 179 SER A C 1
ATOM 1421 O O . SER A 1 179 ? 0.700 0.751 22.664 1.00 80.38 179 SER A O 1
ATOM 1423 N N . LYS A 1 180 ? -0.444 2.552 23.397 1.00 78.06 180 LYS A N 1
ATOM 1424 C CA . LYS A 1 180 ? 0.385 3.608 22.790 1.00 78.06 180 LYS A CA 1
ATOM 1425 C C . LYS A 1 180 ? 0.380 3.574 21.254 1.00 78.06 180 LYS A C 1
ATOM 1427 O O . LYS A 1 180 ? 1.347 3.977 20.625 1.00 78.06 180 LYS A O 1
ATOM 1432 N N . ILE A 1 181 ? -0.698 3.066 20.657 1.00 69.69 181 ILE A N 1
ATOM 1433 C CA . ILE A 1 181 ? -0.903 2.977 19.206 1.00 69.69 181 ILE A CA 1
ATOM 1434 C C . ILE A 1 181 ? -2.255 3.611 18.882 1.00 69.69 181 ILE A C 1
ATOM 1436 O O . ILE A 1 181 ? -3.190 3.528 19.684 1.00 69.69 181 ILE A O 1
ATOM 1440 N N . GLN A 1 182 ? -2.384 4.225 17.705 1.00 68.62 182 GLN A N 1
ATOM 1441 C CA . GLN A 1 182 ? -3.677 4.705 17.213 1.00 68.62 182 GLN A CA 1
ATOM 1442 C C . GLN A 1 182 ? -4.742 3.619 17.164 1.00 68.62 182 GLN A C 1
ATOM 1444 O O . GLN A 1 182 ? -4.504 2.505 16.715 1.00 68.62 182 GLN A O 1
ATOM 1449 N N . TYR A 1 183 ? -5.957 3.992 17.547 1.00 64.50 183 TYR A N 1
ATOM 1450 C CA . TYR A 1 183 ? -7.121 3.126 17.458 1.00 64.50 183 TYR A CA 1
ATOM 1451 C C . TYR A 1 183 ? -7.741 3.145 16.060 1.00 64.50 183 TYR A C 1
ATOM 1453 O O . TYR A 1 183 ? -7.962 4.217 15.490 1.00 64.50 183 TYR A O 1
ATOM 1461 N N . HIS A 1 184 ? -8.083 1.969 15.530 1.00 64.88 184 HIS A N 1
ATOM 1462 C CA . HIS A 1 184 ? -8.805 1.875 14.266 1.00 64.88 184 HIS A CA 1
ATOM 1463 C C . HIS A 1 184 ? -10.280 2.253 14.464 1.00 64.88 184 HIS A C 1
ATOM 1465 O O . HIS A 1 184 ? -11.071 1.503 15.043 1.00 64.88 184 HIS A O 1
ATOM 1471 N N . LYS A 1 185 ? -10.673 3.439 13.986 1.00 54.88 185 LYS A N 1
ATOM 1472 C CA . LYS A 1 185 ? -12.037 3.973 14.128 1.00 54.88 185 LYS A CA 1
ATOM 1473 C C . LYS A 1 185 ? -12.919 3.622 12.922 1.00 54.88 185 LYS A C 1
ATOM 1475 O O . LYS A 1 185 ? -13.500 4.512 12.318 1.00 54.88 185 LYS A O 1
ATOM 1480 N N . GLY A 1 186 ? -13.063 2.336 12.600 1.00 47.28 186 GLY A N 1
ATOM 1481 C CA . GLY A 1 186 ? -14.006 1.870 11.570 1.00 47.28 186 GLY A CA 1
ATOM 1482 C C . GLY A 1 186 ? -13.874 2.584 10.212 1.00 47.28 186 GLY A C 1
ATOM 1483 O O . GLY A 1 186 ? -12.799 3.061 9.869 1.00 47.28 186 GLY A O 1
ATOM 1484 N N . ASN A 1 187 ? -14.958 2.613 9.423 1.00 44.50 187 ASN A N 1
ATOM 1485 C CA . ASN A 1 187 ? -14.939 3.060 8.022 1.00 44.50 187 ASN A CA 1
ATOM 1486 C C . ASN A 1 187 ? -14.215 4.400 7.793 1.00 44.50 187 ASN A C 1
ATOM 1488 O O . ASN A 1 187 ? -14.411 5.370 8.524 1.00 44.50 187 ASN A O 1
ATOM 1492 N N . HIS A 1 188 ? -13.452 4.445 6.696 1.00 47.56 188 HIS A N 1
ATOM 1493 C CA . HIS A 1 188 ? -12.658 5.573 6.193 1.00 47.56 188 HIS A CA 1
ATOM 1494 C C . HIS A 1 188 ? -13.507 6.757 5.674 1.00 47.56 188 HIS A C 1
ATOM 1496 O O . HIS A 1 188 ? -13.265 7.283 4.591 1.00 47.56 188 HIS A O 1
ATOM 1502 N N . ASP A 1 189 ? -14.538 7.180 6.402 1.00 43.06 189 ASP A N 1
ATOM 1503 C CA . ASP A 1 189 ? -15.513 8.176 5.935 1.00 43.06 189 ASP A CA 1
ATOM 1504 C C . ASP A 1 189 ? -15.096 9.637 6.213 1.00 43.06 189 ASP A C 1
ATOM 1506 O O . ASP A 1 189 ? -15.931 10.543 6.176 1.00 43.06 189 ASP A O 1
ATOM 1510 N N . PHE A 1 190 ? -13.813 9.902 6.481 1.00 49.47 190 PHE A N 1
ATOM 1511 C CA . PHE A 1 190 ? -13.348 11.250 6.811 1.00 49.47 190 PHE A CA 1
ATOM 1512 C C . PHE A 1 190 ? -13.081 12.086 5.549 1.00 49.47 190 PHE A C 1
ATOM 1514 O O . PHE A 1 190 ? -12.291 11.702 4.683 1.00 49.47 190 PHE A O 1
ATOM 1521 N N . GLU A 1 191 ? -13.738 13.247 5.437 1.00 53.91 191 GLU A N 1
ATOM 1522 C CA . GLU A 1 191 ? -13.379 14.259 4.438 1.00 53.91 191 GLU A CA 1
ATOM 1523 C C . GLU A 1 191 ? -12.201 15.090 4.982 1.00 53.91 191 GLU A C 1
ATOM 1525 O O . GLU A 1 191 ? -12.298 15.618 6.094 1.00 53.91 191 GLU A O 1
ATOM 1530 N N . PRO A 1 192 ? -11.081 15.213 4.243 1.00 58.59 192 PRO A N 1
ATOM 1531 C CA . PRO A 1 192 ? -9.934 15.989 4.701 1.00 58.59 192 PRO A CA 1
ATOM 1532 C C . PRO A 1 192 ? -10.305 17.467 4.874 1.00 58.59 192 PRO A C 1
ATOM 1534 O O . PRO A 1 192 ? -11.154 18.001 4.153 1.00 58.59 192 PRO A O 1
ATOM 1537 N N . GLU A 1 193 ? -9.644 18.151 5.812 1.00 60.72 193 GLU A N 1
ATOM 1538 C CA . GLU A 1 193 ? -9.856 19.584 6.007 1.00 60.72 193 GLU A CA 1
ATOM 1539 C C . GLU A 1 193 ? -9.567 20.372 4.722 1.00 60.72 193 GLU A C 1
ATOM 1541 O O . GLU A 1 193 ? -8.688 20.040 3.921 1.00 60.72 193 GLU A O 1
ATOM 1546 N N . LYS A 1 194 ? -10.315 21.460 4.513 1.00 66.06 194 LYS A N 1
ATOM 1547 C CA . LYS A 1 194 ? -10.201 22.274 3.303 1.00 66.06 194 LYS A CA 1
ATOM 1548 C C . LYS A 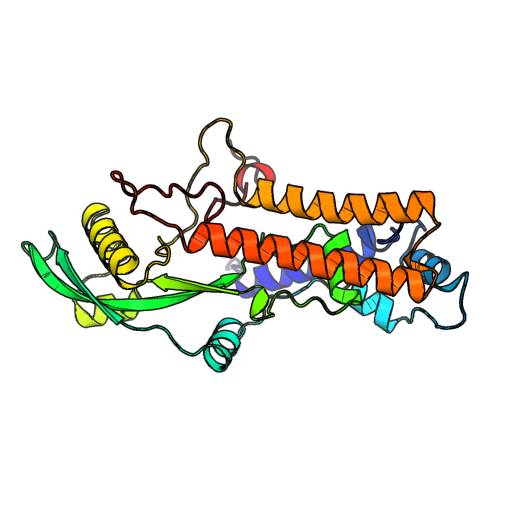1 194 ? -8.771 22.802 3.140 1.00 66.06 194 LYS A C 1
ATOM 1550 O O . LYS A 1 194 ? -8.321 23.635 3.916 1.00 66.06 194 LYS A O 1
ATOM 1555 N N . GLY A 1 195 ? -8.113 22.386 2.059 1.00 66.06 195 GLY A N 1
ATOM 1556 C CA . GLY A 1 195 ? -6.744 22.793 1.730 1.00 66.06 195 GLY A CA 1
ATOM 1557 C C . GLY A 1 195 ? -5.664 21.819 2.205 1.00 66.06 195 GLY A C 1
ATOM 1558 O O . GLY A 1 195 ? -4.511 21.996 1.821 1.00 66.06 195 GLY A O 1
ATOM 1559 N N . ILE A 1 196 ? -6.025 20.774 2.955 1.00 64.06 196 ILE A N 1
ATOM 1560 C CA . ILE A 1 196 ? -5.116 19.696 3.351 1.00 64.06 196 ILE A CA 1
ATOM 1561 C C . ILE A 1 196 ? -5.327 18.506 2.397 1.00 64.06 196 ILE A C 1
ATOM 1563 O O . ILE A 1 196 ? -6.456 18.034 2.247 1.00 64.06 196 ILE A O 1
ATOM 1567 N N . PRO A 1 197 ? -4.284 18.016 1.698 1.00 64.75 197 PRO A N 1
ATOM 1568 C CA . PRO A 1 197 ? -4.401 16.821 0.866 1.00 64.75 197 PRO A CA 1
ATOM 1569 C C . PRO A 1 197 ? -4.751 15.587 1.708 1.00 64.75 197 PRO A C 1
ATOM 1571 O O . PRO A 1 197 ? -4.227 15.438 2.812 1.00 64.75 197 PRO A O 1
ATOM 1574 N N . SER A 1 198 ? -5.588 14.691 1.169 1.00 68.75 198 SER A N 1
ATOM 1575 C CA . SER A 1 198 ? -5.879 13.404 1.813 1.00 68.75 198 SER A CA 1
ATOM 1576 C C . SER A 1 198 ? -4.623 12.538 1.927 1.00 68.75 198 SER A C 1
ATOM 1578 O O . SER A 1 198 ? -3.624 12.772 1.235 1.00 68.75 198 SER A O 1
ATOM 1580 N N . TYR A 1 199 ? -4.689 11.506 2.768 1.00 71.19 199 TYR A N 1
ATOM 1581 C CA . TYR A 1 199 ? -3.614 10.529 2.886 1.00 71.19 199 TYR A CA 1
ATOM 1582 C C . TYR A 1 199 ? -3.260 9.900 1.537 1.00 71.19 199 TYR A C 1
ATOM 1584 O O . TYR A 1 199 ? -2.098 9.904 1.145 1.00 71.19 199 TYR A O 1
ATOM 1592 N N . GLU A 1 200 ? -4.264 9.432 0.800 1.00 71.12 200 GLU A N 1
ATOM 1593 C CA . GLU A 1 200 ? -4.106 8.749 -0.484 1.00 71.12 200 GLU A CA 1
ATOM 1594 C C . GLU A 1 200 ? -3.413 9.672 -1.486 1.00 71.12 200 GLU A C 1
ATOM 1596 O O . GLU A 1 200 ? -2.530 9.239 -2.218 1.00 71.12 200 GLU A O 1
ATOM 1601 N N . LYS A 1 201 ? -3.743 10.972 -1.477 1.00 73.75 201 LYS A N 1
ATOM 1602 C CA . LYS A 1 201 ? -3.067 11.968 -2.319 1.00 73.75 201 LYS A CA 1
ATOM 1603 C C . LYS A 1 201 ? -1.605 12.147 -1.940 1.00 73.75 201 LYS A C 1
ATOM 1605 O O . LYS A 1 201 ? -0.767 12.178 -2.837 1.00 73.75 201 LYS A O 1
ATOM 1610 N N . LYS A 1 202 ? -1.294 12.259 -0.646 1.00 76.50 202 LYS A N 1
ATOM 1611 C CA . LYS A 1 202 ? 0.097 12.353 -0.169 1.00 76.50 202 LYS A CA 1
ATOM 1612 C C . LYS A 1 202 ? 0.878 11.087 -0.517 1.00 76.50 202 LYS A C 1
ATOM 1614 O O . LYS A 1 202 ? 2.005 11.185 -0.977 1.00 76.50 202 LYS A O 1
ATOM 1619 N N . LEU A 1 203 ? 0.260 9.918 -0.367 1.00 78.94 203 LEU A N 1
ATOM 1620 C CA . LEU A 1 203 ? 0.861 8.636 -0.712 1.00 78.94 203 LEU A CA 1
ATOM 1621 C C . LEU A 1 203 ? 1.129 8.526 -2.220 1.00 78.94 203 LEU A C 1
ATOM 1623 O O . LEU A 1 203 ? 2.228 8.162 -2.620 1.00 78.94 203 LEU A O 1
ATOM 1627 N N . VAL A 1 204 ? 0.164 8.895 -3.068 1.00 78.00 204 VAL A N 1
ATOM 1628 C CA . VAL A 1 204 ? 0.346 8.934 -4.529 1.00 78.00 204 VAL A CA 1
ATOM 1629 C C . VAL A 1 204 ? 1.450 9.916 -4.928 1.00 78.00 204 VAL A C 1
ATOM 1631 O O . VAL A 1 204 ? 2.227 9.605 -5.826 1.00 78.00 204 VAL A O 1
ATOM 1634 N N . GLN A 1 205 ? 1.550 11.073 -4.265 1.00 80.50 205 GLN A N 1
ATOM 1635 C CA . GLN A 1 205 ? 2.645 12.026 -4.477 1.00 80.50 205 GLN A CA 1
ATOM 1636 C C . GLN A 1 205 ? 4.001 11.421 -4.099 1.00 80.50 205 GLN A C 1
ATOM 1638 O O . GLN A 1 205 ? 4.886 11.392 -4.950 1.00 80.50 205 GLN A O 1
ATOM 1643 N N . ASP A 1 206 ? 4.132 10.875 -2.885 1.00 85.56 206 ASP A N 1
ATOM 1644 C CA . ASP A 1 206 ? 5.365 10.238 -2.400 1.00 85.56 206 ASP A CA 1
ATOM 1645 C C . ASP A 1 206 ? 5.806 9.112 -3.374 1.00 85.56 206 ASP A C 1
ATOM 1647 O O . ASP A 1 206 ? 6.974 9.006 -3.741 1.00 85.56 206 ASP A O 1
ATOM 1651 N N . LEU A 1 207 ? 4.866 8.307 -3.885 1.00 85.62 207 LEU A N 1
ATOM 1652 C CA . LEU A 1 207 ? 5.140 7.248 -4.867 1.00 85.62 207 LEU A CA 1
ATOM 1653 C C . LEU A 1 207 ? 5.519 7.783 -6.259 1.00 85.62 207 LEU A C 1
ATOM 1655 O O . LEU A 1 207 ? 6.400 7.225 -6.919 1.00 85.62 207 LEU A O 1
ATOM 1659 N N . ALA A 1 208 ? 4.875 8.857 -6.720 1.00 84.75 208 ALA A N 1
ATOM 1660 C CA . ALA A 1 208 ? 5.204 9.508 -7.986 1.00 84.75 208 ALA A CA 1
ATOM 1661 C C . ALA A 1 208 ? 6.588 10.177 -7.950 1.00 84.75 208 ALA A C 1
ATOM 1663 O O . ALA A 1 208 ? 7.267 10.241 -8.975 1.00 84.75 208 ALA A O 1
ATOM 1664 N N . GLU A 1 209 ? 7.037 10.640 -6.783 1.00 89.69 209 GLU A N 1
ATOM 1665 C CA . GLU A 1 209 ? 8.398 11.145 -6.591 1.00 89.69 209 GLU A CA 1
ATOM 1666 C C . GLU A 1 209 ? 9.439 10.030 -6.759 1.00 89.69 209 GLU A C 1
ATOM 1668 O O . GLU A 1 209 ? 10.416 10.226 -7.483 1.00 89.69 209 GLU A O 1
ATOM 1673 N N . ILE A 1 210 ? 9.197 8.833 -6.204 1.00 90.12 210 ILE A N 1
ATOM 1674 C CA . ILE A 1 210 ? 10.059 7.654 -6.428 1.00 90.12 210 ILE A CA 1
ATOM 1675 C C . ILE A 1 210 ? 10.132 7.325 -7.925 1.00 90.12 210 ILE A C 1
ATOM 1677 O O . ILE A 1 210 ? 11.214 7.098 -8.470 1.00 90.12 210 ILE A O 1
ATOM 1681 N N . GLU A 1 211 ? 8.985 7.339 -8.609 1.00 89.12 211 GLU A N 1
ATOM 1682 C CA . GLU A 1 211 ? 8.924 7.121 -10.055 1.00 89.12 211 GLU A CA 1
ATOM 1683 C C . GLU A 1 211 ? 9.761 8.156 -10.813 1.00 89.12 211 GLU A C 1
ATOM 1685 O O . GLU A 1 211 ? 10.570 7.810 -11.679 1.00 89.12 211 GLU A O 1
ATOM 1690 N N . TYR A 1 212 ? 9.594 9.431 -10.473 1.00 91.06 212 TYR A N 1
ATOM 1691 C CA . TYR A 1 212 ? 10.332 10.521 -11.089 1.00 91.06 212 TYR A CA 1
ATOM 1692 C C . TYR A 1 212 ? 11.845 10.383 -10.885 1.00 91.06 212 TYR A C 1
ATOM 1694 O O . TYR A 1 212 ? 12.601 10.626 -11.829 1.00 91.06 212 TYR A O 1
ATOM 1702 N N . GLU A 1 213 ? 12.302 9.962 -9.703 1.00 94.06 213 GLU A N 1
ATOM 1703 C CA . GLU A 1 213 ? 13.725 9.735 -9.428 1.00 94.06 213 GLU A CA 1
ATOM 1704 C C . GLU A 1 213 ? 14.327 8.656 -10.347 1.00 94.06 213 GLU A C 1
ATOM 1706 O O . GLU A 1 213 ? 15.397 8.877 -10.927 1.00 94.06 213 GLU A O 1
ATOM 1711 N N . ILE A 1 214 ? 13.620 7.537 -10.559 1.00 93.88 214 ILE A N 1
ATOM 1712 C CA . ILE A 1 214 ? 14.035 6.473 -11.493 1.00 93.88 214 ILE A CA 1
ATOM 1713 C C . ILE A 1 214 ? 14.156 7.012 -12.923 1.00 93.88 214 ILE A C 1
ATOM 1715 O O . ILE A 1 214 ? 15.183 6.825 -13.584 1.00 93.88 214 ILE A O 1
ATOM 1719 N N . LEU A 1 215 ? 13.141 7.739 -13.396 1.00 92.31 215 LEU A N 1
ATOM 1720 C CA . LEU A 1 215 ? 13.146 8.320 -14.742 1.00 92.31 215 LEU A CA 1
ATOM 1721 C C . LEU A 1 215 ? 14.269 9.344 -14.913 1.00 92.31 215 LEU A C 1
ATOM 1723 O O . LEU A 1 215 ? 14.934 9.383 -15.950 1.00 92.31 215 LEU A O 1
ATOM 1727 N N . ALA A 1 216 ? 14.479 10.197 -13.911 1.00 93.94 216 ALA A N 1
ATOM 1728 C CA . ALA A 1 216 ? 15.497 11.235 -13.941 1.00 93.94 216 ALA A CA 1
ATOM 1729 C C . ALA A 1 216 ? 16.910 10.642 -14.017 1.00 93.94 216 ALA A C 1
ATOM 1731 O O . ALA A 1 216 ? 17.753 11.193 -14.729 1.00 93.94 216 ALA A O 1
ATOM 1732 N N . LYS A 1 217 ? 17.159 9.521 -13.330 1.00 94.69 217 LYS A N 1
ATOM 1733 C CA . LYS A 1 217 ? 18.409 8.758 -13.448 1.00 94.69 217 LYS A CA 1
ATOM 1734 C C . LYS A 1 217 ? 18.562 8.141 -14.836 1.00 94.69 217 LYS A C 1
ATOM 1736 O O . LYS A 1 217 ? 19.550 8.424 -15.512 1.00 94.69 217 LYS A O 1
ATOM 1741 N N . SER A 1 218 ? 17.537 7.442 -15.328 1.00 93.88 218 SER A N 1
ATOM 1742 C CA . SER A 1 218 ? 17.550 6.854 -16.677 1.00 93.88 218 SER A CA 1
ATOM 1743 C C . SER A 1 218 ? 17.789 7.879 -17.795 1.00 93.88 218 SER A C 1
ATOM 1745 O O . SER A 1 218 ? 18.421 7.577 -18.804 1.00 93.88 218 SER A O 1
ATOM 1747 N N . ARG A 1 219 ? 17.321 9.122 -17.634 1.00 91.25 219 ARG A N 1
ATOM 1748 C CA . ARG A 1 219 ? 17.583 10.209 -18.597 1.00 91.25 219 ARG A CA 1
ATOM 1749 C C . ARG A 1 219 ? 19.042 10.666 -18.619 1.00 91.25 219 ARG A C 1
ATOM 1751 O O . ARG A 1 219 ? 19.490 11.176 -19.642 1.00 91.25 219 ARG A O 1
ATOM 1758 N N . LYS A 1 220 ? 19.763 10.546 -17.503 1.00 90.88 220 LYS A N 1
ATOM 1759 C CA . LYS A 1 220 ? 21.159 10.996 -17.377 1.00 90.88 220 LYS A CA 1
ATOM 1760 C C . LYS A 1 220 ? 22.154 9.925 -17.805 1.00 90.88 2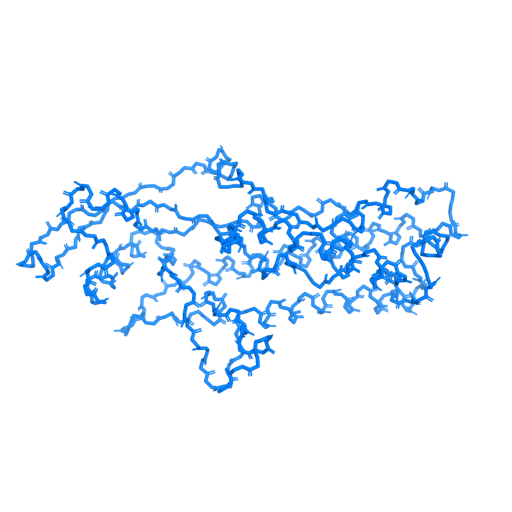20 LYS A C 1
ATOM 1762 O O . LYS A 1 220 ? 23.164 10.252 -18.418 1.00 90.88 220 LYS A O 1
ATOM 1767 N N . GLU A 1 221 ? 21.867 8.671 -17.479 1.00 89.94 221 GLU A N 1
ATOM 1768 C CA . GLU A 1 221 ? 22.828 7.563 -17.570 1.00 89.94 221 GLU A CA 1
ATOM 1769 C C . GLU A 1 221 ? 22.483 6.573 -18.699 1.00 89.94 221 GLU A C 1
ATOM 1771 O O . GLU A 1 221 ? 23.237 5.646 -18.994 1.00 89.94 221 GLU A O 1
ATOM 1776 N N . GLY A 1 222 ? 21.362 6.806 -19.389 1.00 91.25 222 GLY A N 1
ATOM 1777 C CA . GLY A 1 222 ? 20.715 5.816 -20.242 1.00 91.25 222 GLY A CA 1
ATOM 1778 C C . GLY A 1 222 ? 19.757 4.945 -19.431 1.00 91.25 222 GLY A C 1
ATOM 1779 O O . GLY A 1 222 ? 1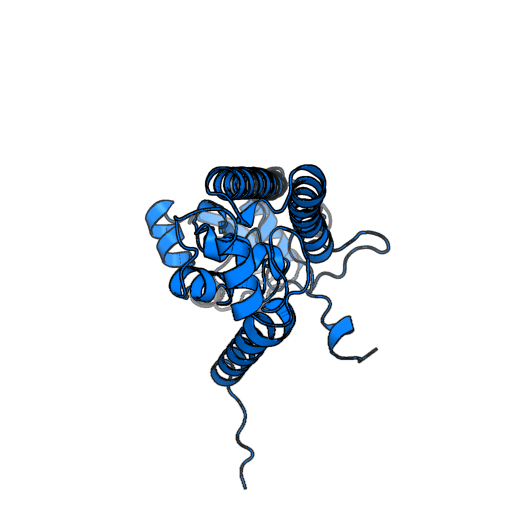9.768 4.954 -18.203 1.00 91.25 222 GLY A O 1
ATOM 1780 N N . CYS A 1 223 ? 18.883 4.206 -20.116 1.00 94.94 223 CYS A N 1
ATOM 1781 C CA . CYS A 1 223 ? 17.861 3.411 -19.444 1.00 94.94 223 CYS A CA 1
ATOM 1782 C C . CYS A 1 223 ? 18.485 2.380 -18.486 1.00 94.94 223 CYS A C 1
ATOM 1784 O O . CYS A 1 223 ? 19.151 1.439 -18.926 1.00 94.94 223 CYS A O 1
ATOM 1786 N N . LEU A 1 224 ? 18.205 2.542 -17.186 1.00 94.12 224 LEU A N 1
ATOM 1787 C CA . LEU A 1 224 ? 18.702 1.671 -16.115 1.00 94.12 224 LEU A CA 1
ATOM 1788 C C . LEU A 1 224 ? 18.296 0.205 -16.321 1.00 94.12 224 LEU A C 1
ATOM 1790 O O . LEU A 1 224 ? 19.028 -0.710 -15.965 1.00 94.12 224 LEU A O 1
ATOM 1794 N N . GLY A 1 225 ? 17.143 -0.035 -16.950 1.00 93.44 225 GLY A N 1
ATOM 1795 C CA . GLY A 1 225 ? 16.628 -1.379 -17.202 1.00 93.44 225 GLY A CA 1
ATOM 1796 C C . GLY A 1 225 ? 17.411 -2.187 -18.243 1.00 93.44 225 GLY A C 1
ATOM 1797 O O . GLY A 1 225 ? 17.165 -3.386 -18.385 1.00 93.44 225 GLY A O 1
ATOM 1798 N N . GLN A 1 226 ? 18.341 -1.567 -18.977 1.00 92.75 226 GLN A N 1
ATOM 1799 C CA . GLN A 1 226 ? 19.103 -2.240 -20.035 1.00 92.75 226 GLN A CA 1
ATOM 1800 C C . GLN A 1 226 ? 20.324 -3.011 -19.523 1.00 92.75 226 GLN A C 1
ATOM 1802 O O . GLN A 1 226 ? 20.863 -3.826 -20.270 1.00 92.75 226 GLN A O 1
ATOM 1807 N N . THR A 1 227 ? 20.771 -2.763 -18.288 1.00 90.38 227 THR A N 1
ATOM 1808 C CA . THR A 1 227 ? 21.948 -3.421 -17.701 1.00 90.38 227 THR A CA 1
ATOM 1809 C C . THR A 1 227 ? 21.616 -4.040 -16.338 1.00 90.38 227 THR A C 1
ATOM 1811 O O . THR A 1 227 ? 20.738 -3.531 -15.635 1.00 90.38 227 THR A O 1
ATOM 1814 N N . PRO A 1 228 ? 22.289 -5.132 -15.931 1.00 89.25 228 PRO A N 1
ATOM 1815 C CA . PRO A 1 228 ? 22.139 -5.700 -14.591 1.00 89.25 228 PRO A CA 1
ATOM 1816 C C . PRO A 1 228 ? 22.434 -4.691 -13.476 1.00 89.25 228 PRO A C 1
ATOM 1818 O O . PRO A 1 228 ? 21.676 -4.604 -12.510 1.00 89.25 228 PRO A O 1
ATOM 1821 N N . GLU A 1 229 ? 23.482 -3.880 -13.632 1.00 91.31 229 GLU A N 1
ATOM 1822 C CA . GLU A 1 229 ? 23.875 -2.870 -12.646 1.00 91.31 229 GLU A CA 1
ATOM 1823 C C . GLU A 1 229 ? 22.803 -1.789 -12.493 1.00 91.31 229 GLU A C 1
ATOM 1825 O O . GLU A 1 229 ? 22.455 -1.426 -11.372 1.00 91.31 229 GLU A O 1
ATOM 1830 N N . GLY A 1 230 ? 22.226 -1.316 -13.604 1.00 93.38 230 GLY A N 1
ATOM 1831 C CA . GLY A 1 230 ? 21.161 -0.315 -13.569 1.00 93.38 230 GLY A CA 1
ATOM 1832 C C . GLY A 1 230 ? 19.861 -0.865 -12.975 1.00 93.38 230 GLY A C 1
ATOM 1833 O O . GLY A 1 230 ? 19.175 -0.166 -12.227 1.00 93.38 230 GLY A O 1
ATOM 1834 N N . ARG A 1 231 ? 19.536 -2.140 -13.234 1.00 92.75 231 ARG A N 1
ATOM 1835 C CA . ARG A 1 231 ? 18.397 -2.829 -12.603 1.00 92.75 231 ARG A CA 1
ATOM 1836 C C . ARG A 1 231 ? 18.588 -2.946 -11.091 1.00 92.75 231 ARG A C 1
ATOM 1838 O O . ARG A 1 231 ? 17.652 -2.663 -10.349 1.00 92.75 231 ARG A O 1
ATOM 1845 N N . GLU A 1 232 ? 19.779 -3.323 -10.631 1.00 93.31 232 GLU A N 1
ATOM 1846 C CA . GLU A 1 232 ? 20.081 -3.422 -9.199 1.00 93.31 232 GLU A CA 1
ATOM 1847 C C . GLU A 1 232 ? 20.105 -2.042 -8.524 1.00 93.31 232 GLU A C 1
ATOM 1849 O O . GLU A 1 232 ? 19.619 -1.894 -7.403 1.00 93.31 232 GLU A O 1
ATOM 1854 N N . GLU A 1 233 ? 20.589 -1.000 -9.203 1.00 94.88 233 GLU A N 1
ATOM 1855 C CA . GLU A 1 233 ? 20.491 0.374 -8.704 1.00 94.88 233 GLU A CA 1
ATOM 1856 C C . GLU A 1 233 ? 19.029 0.814 -8.539 1.00 94.88 233 GLU A C 1
ATOM 1858 O O . GLU A 1 233 ? 18.652 1.323 -7.481 1.00 94.88 233 GLU A O 1
ATOM 1863 N N . ALA A 1 234 ? 18.192 0.579 -9.555 1.00 94.44 234 ALA A N 1
ATOM 1864 C CA . ALA A 1 234 ? 16.767 0.892 -9.500 1.00 94.44 234 ALA A CA 1
ATOM 1865 C C . ALA A 1 234 ? 16.062 0.141 -8.359 1.00 94.44 234 ALA A C 1
ATOM 1867 O O . ALA A 1 234 ? 15.295 0.751 -7.613 1.00 94.44 234 ALA A O 1
ATOM 1868 N N . LYS A 1 235 ? 16.360 -1.152 -8.181 1.00 94.25 235 LYS A N 1
ATOM 1869 C CA . LYS A 1 235 ? 15.843 -1.961 -7.072 1.00 94.25 235 LYS A CA 1
ATOM 1870 C C . LYS A 1 235 ? 16.204 -1.357 -5.719 1.00 94.25 235 LYS A C 1
ATOM 1872 O O . LYS A 1 235 ? 15.317 -1.111 -4.910 1.00 94.25 235 LYS A O 1
ATOM 1877 N N . ASN A 1 236 ? 17.482 -1.058 -5.497 1.00 94.62 236 ASN A N 1
ATOM 1878 C CA . ASN A 1 236 ? 17.945 -0.494 -4.231 1.00 94.62 236 ASN A CA 1
ATOM 1879 C C . ASN A 1 236 ? 17.339 0.887 -3.949 1.00 94.62 236 ASN A C 1
ATOM 1881 O O . ASN A 1 236 ? 17.003 1.180 -2.802 1.00 94.62 236 ASN A O 1
ATOM 1885 N N . LEU A 1 237 ? 17.161 1.729 -4.973 1.00 93.88 237 LEU A N 1
ATOM 1886 C CA . LEU A 1 237 ? 16.484 3.017 -4.814 1.00 93.88 237 LEU A CA 1
ATOM 1887 C C . LEU A 1 237 ? 15.038 2.825 -4.340 1.00 93.88 237 LEU A C 1
ATOM 1889 O O . LEU A 1 237 ? 14.636 3.435 -3.351 1.00 93.88 237 LEU A O 1
ATOM 1893 N N . ILE A 1 238 ? 14.271 1.978 -5.032 1.00 91.44 238 ILE A N 1
ATOM 1894 C CA . ILE A 1 238 ? 12.855 1.752 -4.723 1.00 91.44 238 ILE A CA 1
ATOM 1895 C C . ILE A 1 238 ? 12.710 1.110 -3.342 1.00 91.44 238 ILE A C 1
ATOM 1897 O O . ILE A 1 238 ? 11.937 1.611 -2.529 1.00 91.44 238 ILE A O 1
ATOM 1901 N N . ASP A 1 239 ? 13.482 0.064 -3.043 1.00 90.19 239 ASP A N 1
ATOM 1902 C CA . ASP A 1 239 ? 13.447 -0.623 -1.748 1.00 90.19 239 ASP A CA 1
ATOM 1903 C C . ASP A 1 239 ? 13.725 0.342 -0.589 1.00 90.19 239 ASP A C 1
ATOM 1905 O O . ASP A 1 239 ? 13.005 0.335 0.410 1.00 90.19 239 ASP A O 1
ATOM 1909 N N . ASN A 1 240 ? 14.744 1.197 -0.717 1.00 92.56 240 ASN A N 1
ATOM 1910 C CA . ASN A 1 240 ? 15.087 2.161 0.327 1.00 92.56 240 ASN A CA 1
ATOM 1911 C C . ASN A 1 240 ? 13.988 3.211 0.510 1.00 92.56 240 ASN A C 1
ATOM 1913 O O . ASN A 1 240 ? 13.565 3.455 1.637 1.00 92.56 240 ASN A O 1
ATOM 1917 N N . LYS A 1 241 ? 13.477 3.787 -0.582 1.00 91.62 241 LYS A N 1
ATOM 1918 C CA . LYS A 1 241 ? 12.432 4.818 -0.522 1.00 91.62 241 LYS A CA 1
ATOM 1919 C C . LYS A 1 241 ? 11.113 4.283 0.025 1.00 91.62 241 LYS A C 1
ATOM 1921 O O . LYS A 1 241 ? 10.449 4.966 0.800 1.00 91.62 241 LYS A O 1
ATOM 1926 N N . LEU A 1 242 ? 10.738 3.057 -0.341 1.00 88.88 242 LEU A N 1
ATOM 1927 C CA . LEU A 1 242 ? 9.541 2.416 0.200 1.00 88.88 242 LEU A CA 1
ATOM 1928 C C . LEU A 1 242 ? 9.692 2.107 1.690 1.00 88.88 242 LEU A C 1
ATOM 1930 O O . LEU A 1 242 ? 8.749 2.349 2.437 1.00 88.88 242 LEU A O 1
ATOM 1934 N N . LYS A 1 243 ? 10.868 1.652 2.139 1.00 89.25 243 LYS A N 1
ATOM 1935 C CA . LYS A 1 243 ? 11.148 1.464 3.571 1.00 89.25 243 LYS A CA 1
ATOM 1936 C C . LYS A 1 243 ? 11.087 2.780 4.340 1.00 89.25 243 LYS A C 1
ATOM 1938 O O . LYS A 1 243 ? 10.421 2.844 5.365 1.00 89.25 243 LYS A O 1
ATOM 1943 N N . GLU A 1 244 ? 11.724 3.837 3.837 1.00 90.75 244 GLU A N 1
ATOM 1944 C CA . GLU A 1 244 ? 11.657 5.177 4.441 1.00 90.75 244 GLU A CA 1
ATOM 1945 C C . GLU A 1 244 ? 10.208 5.665 4.569 1.00 90.75 244 GLU A C 1
ATOM 1947 O O . GLU A 1 244 ? 9.810 6.181 5.614 1.00 90.75 244 GLU A O 1
ATOM 1952 N N . LEU A 1 245 ? 9.398 5.458 3.527 1.00 87.56 245 LEU A N 1
ATOM 1953 C CA . LEU A 1 245 ? 7.982 5.806 3.530 1.00 87.56 245 LEU A CA 1
ATOM 1954 C C . LEU A 1 245 ? 7.180 4.966 4.535 1.00 87.56 245 LEU A C 1
ATOM 1956 O O . LEU A 1 245 ? 6.376 5.522 5.280 1.00 87.56 245 LEU A O 1
ATOM 1960 N N . GLN A 1 246 ? 7.405 3.653 4.593 1.00 86.44 246 GLN A N 1
ATOM 1961 C CA . GLN A 1 246 ? 6.755 2.759 5.557 1.00 86.44 246 GLN A CA 1
ATOM 1962 C C . GLN A 1 246 ? 7.089 3.146 6.998 1.00 86.44 246 GLN A C 1
ATOM 1964 O O . GLN A 1 246 ? 6.181 3.251 7.819 1.00 86.44 246 GLN A O 1
ATOM 1969 N N . GLU A 1 247 ? 8.360 3.404 7.304 1.00 86.50 247 GLU A N 1
ATOM 1970 C CA . GLU A 1 247 ? 8.789 3.826 8.640 1.00 86.50 247 GLU A CA 1
ATOM 1971 C C . GLU A 1 247 ? 8.222 5.196 9.015 1.00 86.50 247 GLU A C 1
ATOM 1973 O O . GLU A 1 247 ? 7.766 5.381 10.142 1.00 86.50 247 GLU A O 1
ATOM 1978 N N . LYS A 1 248 ? 8.143 6.132 8.063 1.00 83.69 248 LYS A N 1
ATOM 1979 C CA . LYS A 1 248 ? 7.459 7.413 8.273 1.00 83.69 248 LYS A CA 1
ATOM 1980 C C . LYS A 1 248 ? 5.988 7.211 8.643 1.00 83.69 248 LYS A C 1
ATOM 1982 O O . LYS A 1 248 ? 5.538 7.773 9.634 1.00 83.69 248 LYS A O 1
ATOM 1987 N N . ILE A 1 249 ? 5.254 6.383 7.892 1.00 79.31 249 ILE A N 1
ATOM 1988 C CA . ILE A 1 249 ? 3.837 6.104 8.181 1.00 79.31 249 ILE A CA 1
ATOM 1989 C C . ILE A 1 249 ? 3.689 5.423 9.551 1.00 79.31 249 ILE A C 1
ATOM 1991 O O . ILE A 1 249 ? 2.810 5.794 10.321 1.00 79.31 249 ILE A O 1
ATOM 1995 N N . LYS A 1 250 ? 4.554 4.458 9.893 1.00 78.69 250 LYS A N 1
ATOM 1996 C CA . LYS A 1 250 ? 4.539 3.799 11.212 1.00 78.69 250 LYS A CA 1
ATOM 1997 C C . LYS A 1 250 ? 4.806 4.790 12.348 1.00 78.69 250 LYS A C 1
ATOM 1999 O O . LYS A 1 250 ? 4.093 4.750 13.345 1.00 78.69 250 LYS A O 1
ATOM 2004 N N . SER A 1 251 ? 5.777 5.690 12.186 1.00 77.25 251 SER A N 1
ATOM 2005 C CA . SER A 1 251 ? 6.085 6.736 13.171 1.00 77.25 251 SER A CA 1
ATOM 2006 C C . SER A 1 251 ? 4.899 7.675 13.388 1.00 77.25 251 SER A C 1
ATOM 2008 O O . SER A 1 251 ? 4.549 7.967 14.530 1.00 77.25 251 SER A O 1
ATOM 2010 N N . ASP A 1 252 ? 4.233 8.085 12.303 1.00 70.94 252 ASP A N 1
ATOM 2011 C CA . ASP A 1 252 ? 3.018 8.906 12.368 1.00 70.94 252 ASP A CA 1
ATOM 2012 C C . ASP A 1 252 ? 1.880 8.186 13.130 1.00 70.94 252 ASP A C 1
ATOM 2014 O O . ASP A 1 252 ? 0.972 8.837 13.650 1.00 70.94 252 ASP A O 1
ATOM 2018 N N . ILE A 1 253 ? 1.920 6.848 13.215 1.00 68.25 253 ILE A N 1
ATOM 2019 C CA . ILE A 1 253 ? 0.927 6.009 13.901 1.00 68.25 253 ILE A CA 1
ATOM 2020 C C . ILE A 1 253 ? 1.241 5.811 15.394 1.00 68.25 253 ILE A C 1
ATOM 2022 O O . ILE A 1 253 ? 0.313 5.759 16.208 1.00 68.25 253 ILE A O 1
ATOM 2026 N N . THR A 1 254 ? 2.515 5.699 15.774 1.00 59.66 254 THR A N 1
ATOM 2027 C CA . THR A 1 254 ? 2.929 5.420 17.162 1.00 59.66 254 THR A CA 1
ATOM 2028 C C . THR A 1 254 ? 2.892 6.643 18.078 1.00 59.66 254 THR A C 1
ATOM 2030 O O . THR A 1 254 ? 2.570 6.507 19.254 1.00 59.66 254 THR A O 1
ATOM 2033 N N . ASP A 1 255 ? 3.151 7.846 17.564 1.00 53.91 255 ASP A N 1
ATOM 2034 C CA . ASP A 1 255 ? 3.246 9.067 18.385 1.00 53.91 255 ASP A CA 1
ATOM 2035 C C . ASP A 1 255 ? 1.890 9.781 18.580 1.00 53.91 255 ASP A C 1
ATOM 2037 O O . ASP A 1 255 ? 1.793 11.008 18.531 1.00 53.91 255 ASP A O 1
ATOM 2041 N N . PHE A 1 256 ? 0.805 9.026 18.785 1.00 56.19 256 PHE A N 1
ATOM 2042 C CA . PHE A 1 256 ? -0.546 9.596 18.844 1.00 56.19 256 PHE A CA 1
ATOM 2043 C C . PHE A 1 256 ? -1.008 9.975 20.253 1.00 56.19 256 PHE A C 1
ATOM 2045 O O . PHE A 1 256 ? -1.113 9.128 21.143 1.00 56.19 256 PHE A O 1
ATOM 2052 N N . GLU A 1 257 ? -1.410 11.236 20.417 1.00 48.81 257 GLU A N 1
ATOM 2053 C CA . GLU A 1 257 ? -2.213 11.693 21.552 1.00 48.81 257 GLU A CA 1
ATOM 2054 C C . GLU A 1 257 ? -3.716 11.674 21.196 1.00 48.81 257 GLU A C 1
ATOM 2056 O O . GLU A 1 257 ? -4.087 12.084 20.092 1.00 48.81 257 GLU A O 1
ATOM 2061 N N . PRO A 1 258 ? -4.613 11.227 22.100 1.00 43.56 258 PRO A N 1
ATOM 2062 C CA . PRO A 1 258 ? -6.057 11.290 21.874 1.00 43.56 258 PRO A CA 1
ATOM 2063 C C . PRO A 1 258 ? -6.512 12.733 21.601 1.00 43.56 258 PRO A C 1
ATOM 2065 O O . PRO A 1 258 ? -6.289 13.615 22.431 1.00 43.56 258 PRO A O 1
ATOM 2068 N N . SER A 1 259 ? -7.177 12.988 20.467 1.00 41.94 259 SER A N 1
ATOM 2069 C CA . SER A 1 259 ? -7.722 14.326 20.203 1.00 41.94 259 SER A CA 1
ATOM 2070 C C . SER A 1 259 ? -8.846 14.663 21.187 1.00 41.94 259 SER A C 1
ATOM 2072 O O . SER A 1 259 ? -9.768 13.854 21.313 1.00 41.94 259 SER A O 1
ATOM 2074 N N . PRO A 1 260 ? -8.867 15.865 21.797 1.00 37.78 260 PRO A N 1
ATOM 2075 C CA . PRO A 1 260 ? -9.924 16.303 22.716 1.00 37.78 260 PRO A CA 1
ATOM 2076 C C . PRO A 1 260 ? -11.353 16.246 22.151 1.00 37.78 260 PRO A C 1
ATOM 2078 O O . PRO A 1 260 ? -12.313 16.251 22.918 1.00 37.78 260 PRO A O 1
ATOM 2081 N N . ASP A 1 261 ? -11.505 16.222 20.824 1.00 39.25 261 ASP A N 1
ATOM 2082 C CA . ASP A 1 261 ? -12.784 16.143 20.108 1.00 39.25 261 ASP A CA 1
ATOM 2083 C C . ASP A 1 261 ? -13.010 14.798 19.386 1.00 39.25 261 ASP A C 1
ATOM 2085 O O . ASP A 1 261 ? -13.966 14.652 18.622 1.00 39.25 261 ASP A O 1
ATOM 2089 N N . GLY A 1 262 ? -12.131 13.813 19.596 1.00 39.31 262 GLY A N 1
ATOM 2090 C CA . GLY A 1 262 ? -12.223 12.493 18.970 1.00 39.31 262 GLY A CA 1
ATOM 2091 C C . GLY A 1 262 ? -11.994 12.448 17.461 1.00 39.31 262 GLY A C 1
ATOM 2092 O O . GLY A 1 262 ? -12.315 11.424 16.836 1.00 39.31 262 GLY A O 1
ATOM 2093 N N . LYS A 1 263 ? -11.453 13.521 16.868 1.00 39.59 263 LYS A N 1
ATOM 2094 C CA . LYS A 1 263 ? -10.932 13.517 15.494 1.00 39.59 263 LYS A CA 1
ATOM 2095 C C . LYS A 1 263 ? -9.531 12.908 15.438 1.00 39.59 263 LYS A C 1
ATOM 2097 O O . LYS A 1 263 ? -8.791 12.927 16.414 1.00 39.59 263 LYS A O 1
ATOM 2102 N N . GLN A 1 264 ? -9.148 12.359 14.292 1.00 41.75 264 GLN A N 1
ATOM 2103 C CA . GLN A 1 264 ? -7.744 12.030 14.053 1.00 41.75 264 GLN A CA 1
ATOM 2104 C C . GLN A 1 264 ? -6.953 13.329 13.861 1.00 41.75 264 GLN A C 1
ATOM 2106 O O . GLN A 1 264 ? -7.333 14.168 13.052 1.00 41.75 264 GLN A O 1
ATOM 2111 N N . ILE A 1 265 ? -5.846 13.478 14.589 1.00 41.09 265 ILE A N 1
ATOM 2112 C CA . ILE A 1 265 ? -4.841 14.531 14.350 1.00 41.09 265 ILE A CA 1
ATOM 2113 C C . ILE A 1 265 ? -3.926 14.144 13.170 1.00 41.09 265 ILE A C 1
ATOM 2115 O O . ILE A 1 265 ? -3.202 14.969 12.621 1.00 41.09 265 ILE A O 1
ATOM 2119 N N . VAL A 1 2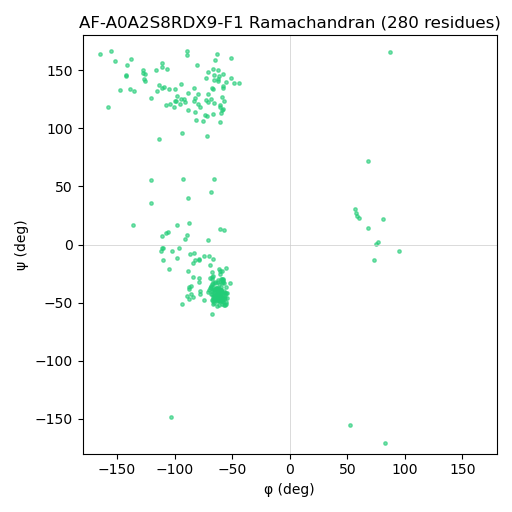66 ? -3.965 12.879 12.744 1.00 42.16 266 VAL A N 1
ATOM 2120 C CA . VAL A 1 266 ? -3.045 12.355 11.736 1.00 42.16 266 VAL A CA 1
ATOM 2121 C C . VAL A 1 266 ? -3.531 12.706 10.349 1.00 42.16 266 VAL A C 1
ATOM 2123 O O . VAL A 1 266 ? -4.528 12.187 9.858 1.00 42.16 266 VAL A O 1
ATOM 2126 N N . GLU A 1 267 ? -2.757 13.546 9.674 1.00 44.75 267 GLU A N 1
ATOM 2127 C CA . GLU A 1 267 ? -3.044 13.977 8.309 1.00 44.75 267 GLU A CA 1
ATOM 2128 C C . GLU A 1 267 ? -2.842 12.872 7.245 1.00 44.75 267 GLU A C 1
ATOM 2130 O O . GLU A 1 267 ? -2.880 13.163 6.044 1.00 44.75 267 GLU A O 1
ATOM 2135 N N . ARG A 1 268 ? -2.513 11.644 7.669 1.00 43.59 268 ARG A N 1
ATOM 2136 C CA . ARG A 1 268 ? -2.032 10.529 6.842 1.00 43.59 268 ARG A CA 1
ATOM 2137 C C . ARG A 1 268 ? -2.679 9.165 7.161 1.00 43.59 268 ARG A C 1
ATOM 2139 O O . ARG A 1 268 ? -2.136 8.157 6.741 1.00 43.59 268 ARG A O 1
ATOM 2146 N N . PHE A 1 269 ? -3.813 9.052 7.857 1.00 45.41 269 PHE A N 1
ATOM 2147 C CA . PHE A 1 269 ? -4.455 7.727 7.931 1.00 45.41 269 PHE A CA 1
ATOM 2148 C C . PHE A 1 269 ? -5.980 7.775 8.014 1.00 45.41 269 PHE A C 1
ATOM 2150 O O . PHE A 1 269 ? -6.531 8.497 8.832 1.00 45.41 269 PHE A O 1
ATOM 2157 N N . LEU A 1 270 ? -6.613 6.941 7.176 1.00 46.66 270 LEU A N 1
ATOM 2158 C CA . LEU A 1 270 ? -8.054 6.748 6.948 1.00 46.66 270 LEU A CA 1
ATOM 2159 C C . LEU A 1 270 ? -8.780 7.932 6.278 1.00 46.66 270 LEU A C 1
ATOM 2161 O O . LEU A 1 270 ? -9.613 8.590 6.898 1.00 46.66 270 LEU A O 1
ATOM 2165 N N . ALA A 1 271 ? -8.536 8.160 4.986 1.00 36.31 271 ALA A N 1
ATOM 2166 C CA . ALA A 1 271 ? -9.391 9.030 4.187 1.00 36.31 271 ALA A CA 1
ATOM 2167 C C . ALA A 1 271 ? -10.181 8.233 3.142 1.00 36.31 271 ALA A C 1
ATOM 2169 O O . ALA A 1 271 ? -9.819 7.140 2.703 1.00 36.31 271 ALA A O 1
ATOM 2170 N N . LYS A 1 272 ? -11.332 8.796 2.786 1.00 39.41 272 LYS A N 1
ATOM 2171 C CA . LYS A 1 272 ? -12.166 8.322 1.694 1.00 39.41 272 LYS A CA 1
ATOM 2172 C C . LYS A 1 272 ? -11.316 8.366 0.427 1.00 39.41 272 LYS A C 1
ATOM 2174 O O . LYS A 1 272 ? -10.802 9.432 0.077 1.00 39.41 272 LYS A O 1
ATOM 2179 N N . GLU A 1 273 ? -11.234 7.249 -0.296 1.00 36.50 273 GLU A N 1
ATOM 2180 C CA . GLU A 1 273 ? -10.950 7.316 -1.727 1.00 36.50 273 GLU A CA 1
ATOM 2181 C C . GLU A 1 273 ? -11.811 8.435 -2.324 1.00 36.50 273 GLU A C 1
ATOM 2183 O O . GLU A 1 273 ? -12.983 8.593 -1.968 1.00 36.50 273 GLU A O 1
ATOM 2188 N N . ASP A 1 274 ? -11.243 9.221 -3.231 1.00 31.98 274 ASP A N 1
ATOM 2189 C CA . ASP A 1 274 ? -11.940 10.239 -4.017 1.00 31.98 274 ASP A CA 1
ATOM 2190 C C . ASP A 1 274 ? -12.971 9.579 -4.974 1.00 31.98 274 ASP A C 1
ATOM 2192 O O . ASP A 1 274 ? -12.983 9.784 -6.185 1.00 31.98 274 ASP A O 1
ATOM 2196 N N . TYR A 1 275 ? -13.910 8.794 -4.438 1.00 27.41 275 TYR A N 1
ATOM 2197 C CA . TYR A 1 275 ? -15.018 8.147 -5.136 1.00 27.41 275 TYR A CA 1
ATOM 2198 C C . TYR A 1 275 ? -15.920 9.181 -5.832 1.00 27.41 275 TYR A C 1
ATOM 2200 O O . TYR A 1 275 ? -16.589 8.880 -6.823 1.00 27.41 275 TYR A O 1
ATOM 2208 N N . LYS A 1 276 ? -15.899 10.440 -5.364 1.00 27.44 276 LYS A N 1
ATOM 2209 C CA . LYS A 1 276 ? -16.567 11.570 -6.029 1.00 27.44 276 LYS A CA 1
ATOM 2210 C C . LYS A 1 276 ? -15.916 11.932 -7.374 1.00 27.44 276 LYS A C 1
ATOM 2212 O O . LYS A 1 276 ? -16.630 12.397 -8.258 1.00 27.44 276 LYS A O 1
ATOM 2217 N N . TYR A 1 277 ? -14.617 11.682 -7.575 1.00 27.45 277 TYR A N 1
ATOM 2218 C CA . TYR A 1 277 ? -13.935 12.005 -8.836 1.00 27.45 277 TYR A CA 1
ATOM 2219 C C . TYR A 1 277 ? -14.220 10.976 -9.944 1.00 27.45 277 TYR A C 1
ATOM 2221 O O . TYR A 1 277 ? -14.278 11.339 -11.116 1.00 27.45 277 TYR A O 1
ATOM 2229 N N . HIS A 1 278 ? -14.491 9.714 -9.587 1.00 25.53 278 HIS A N 1
ATOM 2230 C CA . HIS A 1 278 ? -14.743 8.640 -10.559 1.00 25.53 278 HIS A CA 1
ATOM 2231 C C . HIS A 1 278 ? -16.225 8.334 -10.833 1.00 25.53 278 HIS A C 1
ATOM 2233 O O . HIS A 1 278 ? -16.522 7.652 -11.811 1.00 25.53 278 HIS A O 1
ATOM 2239 N N . THR A 1 279 ? -17.169 8.853 -10.036 1.00 27.38 279 THR A N 1
ATOM 2240 C CA . THR A 1 279 ? -18.611 8.569 -10.225 1.00 27.38 279 THR A CA 1
ATOM 2241 C C . THR A 1 279 ? -19.461 9.740 -10.710 1.00 27.38 279 THR A C 1
ATOM 2243 O O . THR A 1 279 ? -20.648 9.549 -10.977 1.00 27.38 279 THR A O 1
ATOM 2246 N N . GLY A 1 280 ? -18.886 10.939 -10.869 1.00 26.09 280 GLY A N 1
ATOM 2247 C CA . GLY A 1 280 ? -19.565 12.069 -11.518 1.00 26.09 280 GLY A CA 1
ATOM 2248 C C . GLY A 1 280 ? -20.883 12.500 -10.862 1.00 26.09 280 GLY A C 1
ATOM 2249 O O . GLY A 1 280 ? -21.742 13.064 -11.535 1.00 26.09 280 GLY A O 1
ATOM 2250 N N . LYS A 1 281 ? -21.071 12.227 -9.568 1.00 26.34 281 LYS A N 1
ATOM 2251 C CA . LYS A 1 281 ? -22.243 12.669 -8.804 1.00 26.34 281 LYS A CA 1
ATOM 2252 C C . LYS A 1 281 ? -21.812 13.682 -7.751 1.00 26.34 281 LYS A C 1
ATOM 2254 O O . LYS A 1 281 ? -21.418 13.316 -6.644 1.00 26.34 281 LYS A O 1
ATOM 2259 N N . GLY A 1 282 ? -21.845 14.947 -8.167 1.00 31.14 282 GLY A N 1
ATOM 2260 C CA . GLY A 1 282 ? -22.000 16.101 -7.282 1.00 31.14 282 GLY A CA 1
ATOM 2261 C C . GLY A 1 282 ? -23.470 16.381 -7.011 1.00 31.14 282 GLY A C 1
ATOM 2262 O O . GLY A 1 282 ? -24.310 15.941 -7.831 1.00 31.14 282 GLY A O 1
#

Foldseek 3Di:
DPPPDDDPVNVVVVVQVVQLCCLFPVVLQAQLQQRDGLPGVVSNQCVLAVADPPHCDPVLSCLLSHFAADDPCLVVVLCVVVNWDKDWFWFQAVVVVRDTDTAIKTKDKDFQQDDPPRSADSSLRSLCSSLVVHSSPSLRMDIAIEGDQVVRCVVPVDGPVPGDPVRLLRRQQRVCVVPLFHHDPDALADDADVPQDAQNRVSHVLRVVLSVVSNVVCVVPNRLSNDPNSSVVNSVSSVVSVSVSSVVSRVLGNNDDQDPVRDDPRRHDRHDDCVVVVPVDD

pLDDT: mean 78.2, std 17.65, range [25.53, 96.0]